Protein AF-A0A1J4WF42-F1 (afdb_monomer)

Foldseek 3Di:
DDDDPPVVVVVVVVVLVVLVVVVVVLVVCLVVVVVLPPPPPDPDLLPSVLVVLLLLLLLLLQLVLCCVLVVDALQLSSSLSNVLSVVLVVVVSVVVVVDPDPDPPVVVVVSLVVSLVSQLVSCCVVRVPDDSVSSSVSSVSSSVVSVVSVVVLVVVVVVVCNLVSSLVSQLSSCVSNDDPPPDDSVVSNVVSVVVSVVSVVVSVVPPDPPDLVVLQVLLQVLQVVLLVVQQVCCVVVVFNPVSDCPNPVNVVSQVSNLVSADPSDDQRWQKAAALVRRKIKTKGWGNCQCVDVVNTWMWMAMNVGDTAIDPDDQCPPAHRHHHHHHHGDDHDD

Structure (mmCIF, N/CA/C/O backbone):
data_AF-A0A1J4WF42-F1
#
_entry.id   AF-A0A1J4WF42-F1
#
loop_
_atom_site.group_PDB
_atom_site.id
_atom_site.type_symbol
_atom_site.label_atom_id
_atom_site.label_alt_id
_atom_site.label_comp_id
_atom_site.label_asym_id
_atom_site.label_entity_id
_atom_site.label_seq_id
_atom_site.pdbx_PDB_ins_code
_atom_site.Cartn_x
_atom_site.Cartn_y
_atom_site.Cartn_z
_atom_site.occupancy
_atom_site.B_iso_or_equiv
_atom_site.auth_seq_id
_atom_site.auth_comp_id
_atom_site.auth_asym_id
_atom_site.auth_atom_id
_atom_site.pdbx_PDB_model_num
ATOM 1 N N . MET A 1 1 ? -25.102 10.238 51.243 1.00 36.59 1 MET A N 1
ATOM 2 C CA . MET A 1 1 ? -24.671 9.397 50.104 1.00 36.59 1 MET A CA 1
ATOM 3 C C . MET A 1 1 ? -25.001 7.960 50.465 1.00 36.59 1 MET A C 1
ATOM 5 O O . MET A 1 1 ? -24.535 7.538 51.515 1.00 36.59 1 MET A O 1
ATOM 9 N N . PRO A 1 2 ? -25.850 7.244 49.711 1.00 41.56 2 PRO A N 1
ATOM 10 C CA . PRO A 1 2 ? -26.128 5.849 50.022 1.00 41.56 2 PRO A CA 1
ATOM 11 C C . PRO A 1 2 ? -24.874 5.020 49.720 1.00 41.56 2 PRO A C 1
ATOM 13 O O . PRO A 1 2 ? -24.244 5.197 48.676 1.00 41.56 2 PRO A O 1
ATOM 16 N N . ASN A 1 3 ? -24.484 4.170 50.668 1.00 36.78 3 ASN A N 1
ATOM 17 C CA . ASN A 1 3 ? -23.359 3.257 50.515 1.00 36.78 3 ASN A CA 1
ATOM 18 C C . ASN A 1 3 ? -23.678 2.283 49.379 1.00 36.78 3 ASN A C 1
ATOM 20 O O . ASN A 1 3 ? -24.623 1.504 49.483 1.00 36.78 3 ASN A O 1
ATOM 24 N N . LEU A 1 4 ? -22.902 2.349 48.296 1.00 37.22 4 LEU A N 1
ATOM 25 C CA . LEU A 1 4 ? -22.953 1.347 47.237 1.00 37.22 4 LEU A CA 1
ATOM 26 C C . LEU A 1 4 ? -22.625 -0.016 47.878 1.00 37.22 4 LEU A C 1
ATOM 28 O O . LEU A 1 4 ? -21.584 -0.112 48.541 1.00 37.22 4 LEU A O 1
ATOM 32 N N . PRO A 1 5 ? -23.477 -1.046 47.741 1.00 57.94 5 PRO A N 1
ATOM 33 C CA . PRO A 1 5 ? -23.216 -2.340 48.349 1.00 57.94 5 PRO A CA 1
ATOM 34 C C . PRO A 1 5 ? -21.890 -2.900 47.825 1.00 57.94 5 PRO A C 1
ATOM 36 O O . PRO A 1 5 ? -21.607 -2.883 46.625 1.00 57.94 5 PRO A O 1
ATOM 39 N N . LEU A 1 6 ? -21.055 -3.373 48.753 1.00 53.56 6 LEU A N 1
ATOM 40 C CA . LEU A 1 6 ? -19.677 -3.824 48.518 1.00 53.56 6 LEU A CA 1
ATOM 41 C C . LEU A 1 6 ? -19.572 -4.884 47.397 1.00 53.56 6 LEU A C 1
ATOM 43 O O . LEU A 1 6 ? -18.526 -5.026 46.759 1.00 53.56 6 LEU A O 1
ATOM 47 N N . ASP A 1 7 ? -20.666 -5.597 47.133 1.00 57.00 7 ASP A N 1
ATOM 48 C CA . ASP A 1 7 ? -20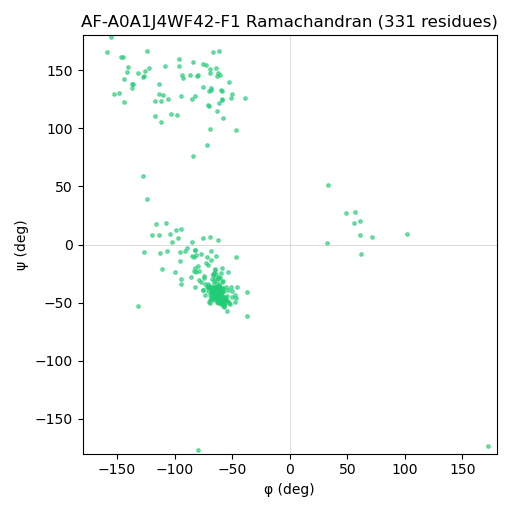.765 -6.637 46.114 1.00 57.00 7 ASP A CA 1
ATOM 49 C C . ASP A 1 7 ? -20.888 -6.082 44.685 1.00 57.00 7 ASP A C 1
ATOM 51 O O . ASP A 1 7 ? -20.289 -6.639 43.763 1.00 57.00 7 ASP A O 1
ATOM 55 N N . GLU A 1 8 ? -21.525 -4.924 44.484 1.00 47.44 8 GLU A N 1
ATOM 56 C CA . GLU A 1 8 ? -21.566 -4.263 43.170 1.00 47.44 8 GLU A CA 1
ATOM 57 C C . GLU A 1 8 ? -20.196 -3.680 42.796 1.00 47.44 8 GLU A C 1
ATOM 59 O O . GLU A 1 8 ? -19.751 -3.786 41.649 1.00 47.44 8 GLU A O 1
ATOM 64 N N . ALA A 1 9 ? -19.457 -3.155 43.779 1.00 40.81 9 ALA A N 1
ATOM 65 C CA . ALA A 1 9 ? -18.095 -2.665 43.574 1.00 40.81 9 ALA A CA 1
ATOM 66 C C . ALA A 1 9 ? -17.131 -3.791 43.149 1.00 40.81 9 ALA A C 1
ATOM 68 O O . ALA A 1 9 ? -16.287 -3.585 42.273 1.00 40.81 9 ALA A O 1
ATOM 69 N N . LYS A 1 10 ? -17.282 -5.004 43.701 1.00 48.81 10 LYS A N 1
ATOM 70 C CA . LYS A 1 10 ? -16.489 -6.183 43.306 1.00 48.81 10 LYS A CA 1
ATOM 71 C C . LYS A 1 10 ? -16.802 -6.649 41.883 1.00 48.81 10 LYS A C 1
ATOM 73 O O . LYS A 1 10 ? -15.876 -7.010 41.153 1.00 48.81 10 LYS A O 1
ATOM 78 N N . VAL A 1 11 ? -18.067 -6.600 41.457 1.00 55.91 11 VAL A N 1
ATOM 79 C CA . VAL A 1 11 ? -18.459 -6.922 40.073 1.00 55.91 11 VAL A CA 1
ATOM 80 C C . VAL A 1 11 ? -17.886 -5.893 39.097 1.00 55.91 11 VAL A C 1
ATOM 82 O O . VAL A 1 11 ? -17.324 -6.279 38.071 1.00 55.91 11 VAL A O 1
ATOM 85 N N . ILE A 1 12 ? -17.919 -4.602 39.435 1.00 42.22 12 ILE A N 1
ATOM 86 C CA . ILE A 1 12 ? -17.346 -3.534 38.601 1.00 42.22 12 ILE A CA 1
ATOM 87 C C . ILE A 1 12 ? -15.820 -3.671 38.496 1.00 42.22 12 ILE A C 1
ATOM 89 O O . ILE A 1 12 ? -15.293 -3.623 37.388 1.00 42.22 12 ILE A O 1
ATOM 93 N N . ILE A 1 13 ? -15.104 -3.934 39.597 1.00 40.94 13 ILE A N 1
ATOM 94 C CA . ILE A 1 13 ? -13.639 -4.132 39.586 1.00 40.94 13 ILE A CA 1
ATOM 95 C C . ILE A 1 13 ? -13.249 -5.384 38.782 1.00 40.94 13 ILE A C 1
ATOM 97 O O . ILE A 1 13 ? -12.316 -5.340 37.979 1.00 40.94 13 ILE A O 1
ATOM 101 N N . LYS A 1 14 ? -13.995 -6.489 38.920 1.00 51.84 14 LYS A N 1
ATOM 102 C CA . LYS A 1 14 ? -13.769 -7.720 38.140 1.00 51.84 14 LYS A CA 1
ATOM 103 C C . LYS A 1 14 ? -14.042 -7.514 36.645 1.00 51.84 14 LYS A C 1
ATOM 105 O O . LYS A 1 14 ? -13.342 -8.081 35.807 1.00 51.84 14 LYS A O 1
ATOM 110 N N . THR A 1 15 ? -15.018 -6.671 36.310 1.00 46.50 15 THR A N 1
ATOM 111 C CA . THR A 1 15 ? -15.350 -6.307 34.925 1.00 46.50 15 THR A CA 1
ATOM 112 C C . THR A 1 15 ? -14.320 -5.334 34.341 1.00 46.50 15 THR A C 1
ATOM 114 O O . THR A 1 15 ? -13.887 -5.521 33.210 1.00 46.50 15 THR A O 1
ATOM 117 N N . MET A 1 16 ? -13.827 -4.367 35.123 1.00 40.09 16 MET A N 1
ATOM 118 C CA . MET A 1 16 ? -12.749 -3.455 34.715 1.00 40.09 16 MET A CA 1
ATOM 119 C C . MET A 1 16 ? -11.432 -4.192 34.446 1.00 40.09 16 MET A C 1
ATOM 121 O O . MET A 1 16 ? -10.789 -3.902 33.441 1.00 40.09 16 MET A O 1
ATOM 125 N N . ASN A 1 17 ? -11.062 -5.184 35.267 1.00 50.22 17 ASN A N 1
ATOM 126 C CA . ASN A 1 17 ? -9.869 -6.006 35.018 1.00 50.22 17 ASN A CA 1
ATOM 127 C C . ASN A 1 17 ? -9.993 -6.841 33.732 1.00 50.22 17 ASN A C 1
ATOM 129 O O . ASN A 1 17 ? -9.022 -6.984 32.994 1.00 50.22 17 ASN A O 1
ATOM 133 N N . LYS A 1 18 ? -11.195 -7.343 33.417 1.00 49.38 18 LYS A N 1
ATOM 134 C CA . LYS A 1 18 ? -11.462 -8.003 32.129 1.00 49.38 18 LYS A CA 1
ATOM 135 C C . LYS A 1 18 ? -11.396 -7.026 30.953 1.00 49.38 18 LYS A C 1
ATOM 137 O O . LYS A 1 18 ? -10.823 -7.369 29.927 1.00 49.38 18 LYS A O 1
ATOM 142 N N . ASN A 1 19 ? -11.934 -5.818 31.090 1.00 47.31 19 ASN A N 1
ATOM 143 C CA . ASN A 1 19 ? -11.930 -4.819 30.016 1.00 47.31 19 ASN A CA 1
ATOM 144 C C . ASN A 1 19 ? -10.518 -4.286 29.733 1.00 47.31 19 ASN A C 1
ATOM 146 O O . ASN A 1 19 ? -10.164 -4.082 28.575 1.00 47.31 19 ASN A O 1
ATOM 150 N N . LEU A 1 20 ? -9.694 -4.129 30.773 1.00 47.91 20 LEU A N 1
ATOM 151 C CA . LEU A 1 20 ? -8.278 -3.794 30.640 1.00 47.91 20 LEU A CA 1
ATOM 152 C C . LEU A 1 20 ? -7.506 -4.914 29.926 1.00 47.91 20 LEU A C 1
ATOM 154 O O . LEU A 1 20 ? -6.703 -4.631 29.044 1.00 47.91 20 LEU A O 1
ATOM 158 N N . LEU A 1 21 ? -7.797 -6.180 30.246 1.00 51.41 21 LEU A N 1
ATOM 159 C CA . LEU A 1 21 ? -7.210 -7.336 29.565 1.00 51.41 21 LEU A CA 1
ATOM 160 C C . LEU A 1 21 ? -7.576 -7.374 28.073 1.00 51.41 21 LEU A C 1
ATOM 162 O O . LEU A 1 21 ? -6.701 -7.617 27.251 1.00 51.41 21 LEU A O 1
ATOM 166 N N . TRP A 1 22 ? -8.832 -7.091 27.711 1.00 51.56 22 TRP A N 1
ATOM 167 C CA . TRP A 1 22 ? -9.266 -7.016 26.309 1.00 51.56 22 TRP A CA 1
ATOM 168 C C . TRP A 1 22 ? -8.647 -5.839 25.553 1.00 51.56 22 TRP A C 1
ATOM 170 O O . TRP A 1 22 ? -8.275 -5.998 24.395 1.00 51.56 22 TRP A O 1
ATOM 180 N N . LEU A 1 23 ? -8.479 -4.686 26.206 1.00 50.22 23 LEU A N 1
ATOM 181 C CA . LEU A 1 23 ? -7.767 -3.541 25.636 1.00 50.22 23 LEU A CA 1
ATOM 182 C C . LEU A 1 23 ? -6.293 -3.891 25.365 1.00 50.22 23 LEU A C 1
ATOM 184 O O . LEU A 1 23 ? -5.778 -3.601 24.289 1.00 50.22 23 LEU A O 1
ATOM 188 N N . ILE A 1 24 ? -5.633 -4.566 26.314 1.00 50.97 24 ILE A N 1
ATOM 189 C CA . ILE A 1 24 ? -4.255 -5.056 26.167 1.00 50.97 24 ILE A CA 1
ATOM 190 C C . ILE A 1 24 ? -4.173 -6.111 25.056 1.00 50.97 24 ILE A C 1
ATOM 192 O O . ILE A 1 24 ? -3.266 -6.043 24.233 1.00 50.97 24 ILE A O 1
ATOM 196 N N . LEU A 1 25 ? -5.131 -7.041 24.969 1.00 49.59 25 LEU A N 1
ATOM 197 C CA . LEU A 1 25 ? -5.192 -8.023 23.881 1.00 49.59 25 LEU A CA 1
ATOM 198 C C . LEU A 1 25 ? -5.387 -7.348 22.514 1.00 49.59 25 LEU A C 1
ATOM 200 O O . LEU A 1 25 ? -4.705 -7.707 21.561 1.00 49.59 25 LEU A O 1
ATOM 204 N N . GLY A 1 26 ? -6.260 -6.342 22.417 1.00 51.19 26 GLY A N 1
ATOM 205 C CA . GLY A 1 26 ? -6.458 -5.558 21.194 1.00 51.19 26 GLY A CA 1
ATOM 206 C C . GLY A 1 26 ? -5.192 -4.805 20.773 1.00 51.19 26 GLY A C 1
ATOM 207 O O . GLY A 1 26 ? -4.806 -4.839 19.605 1.00 51.19 26 GLY A O 1
ATOM 208 N N . LEU A 1 27 ? -4.479 -4.212 21.736 1.00 47.47 27 LEU A N 1
ATOM 209 C CA . LEU A 1 27 ? -3.174 -3.579 21.517 1.00 47.47 27 LEU A CA 1
ATOM 210 C C . LEU A 1 27 ? -2.072 -4.592 21.144 1.00 47.47 27 LEU A C 1
ATOM 212 O O . LEU A 1 27 ? -1.132 -4.227 20.445 1.00 47.47 27 LEU A O 1
ATOM 216 N N . LEU A 1 28 ? -2.190 -5.861 21.551 1.00 43.97 28 LEU A N 1
ATOM 217 C CA . LEU A 1 28 ? -1.265 -6.944 21.186 1.00 43.97 28 LEU A CA 1
ATOM 218 C C . LEU A 1 28 ? -1.534 -7.545 19.798 1.00 43.97 28 LEU A C 1
ATOM 220 O O . LEU A 1 28 ? -0.612 -8.094 19.200 1.00 43.97 28 LEU A O 1
ATOM 224 N N . VAL A 1 29 ? -2.754 -7.431 19.261 1.00 47.09 29 VAL A N 1
ATOM 225 C CA . VAL A 1 29 ? -3.091 -7.824 17.873 1.00 47.09 29 VAL A CA 1
ATOM 226 C C . VAL A 1 29 ? -2.721 -6.718 16.873 1.00 47.09 29 VAL A C 1
ATOM 228 O O . VAL A 1 29 ? -2.481 -6.977 15.694 1.00 47.09 29 VAL A O 1
ATOM 231 N N . PHE A 1 30 ? -2.567 -5.483 17.350 1.00 45.44 30 PHE A N 1
ATOM 232 C CA . PHE A 1 30 ? -2.172 -4.313 16.567 1.00 45.44 30 PHE A CA 1
ATOM 233 C C . PHE A 1 30 ? -0.909 -4.490 15.678 1.00 45.44 30 PHE A C 1
ATOM 235 O O . PHE A 1 30 ? -0.930 -4.066 14.516 1.00 45.44 30 PHE A O 1
ATOM 242 N N . PRO A 1 31 ? 0.169 -5.175 16.119 1.00 39.84 31 PRO A N 1
ATOM 243 C CA . PRO A 1 31 ? 1.341 -5.444 15.282 1.00 39.84 31 PRO A CA 1
ATOM 244 C C . PRO A 1 31 ? 1.061 -6.386 14.098 1.00 39.84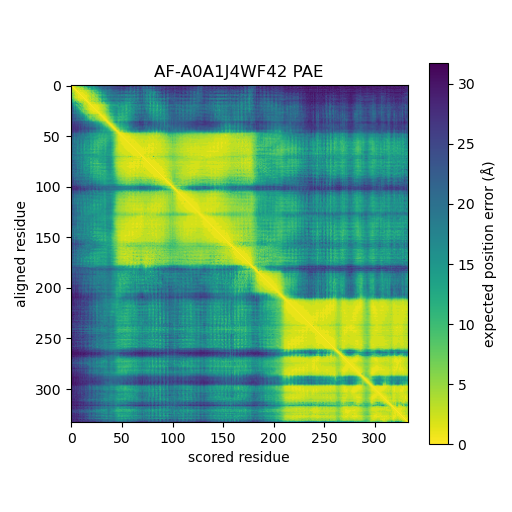 31 PRO A C 1
ATOM 246 O O . PRO A 1 31 ? 1.767 -6.318 13.092 1.00 39.84 31 PRO A O 1
ATOM 249 N N . LEU A 1 32 ? 0.043 -7.255 14.188 1.00 40.16 32 LEU A N 1
ATOM 250 C CA . LEU A 1 32 ? -0.354 -8.162 13.101 1.00 40.16 32 LEU A CA 1
ATOM 251 C C . LEU A 1 32 ? -1.097 -7.406 11.991 1.00 40.16 32 LEU A C 1
ATOM 253 O O . LEU A 1 32 ? -0.819 -7.631 10.814 1.00 40.16 32 LEU A O 1
ATOM 257 N N . VAL A 1 33 ? -1.954 -6.446 12.355 1.00 42.44 33 VAL A N 1
ATOM 258 C CA . VAL A 1 33 ? -2.643 -5.556 11.399 1.00 42.44 33 VAL A CA 1
ATOM 259 C C . VAL A 1 33 ? -1.638 -4.664 10.662 1.00 42.44 33 VAL A C 1
ATOM 261 O O . VAL A 1 33 ? -1.737 -4.476 9.452 1.00 42.44 33 VAL A O 1
ATOM 264 N N . CYS A 1 34 ? -0.589 -4.204 11.353 1.00 38.03 34 CYS A N 1
ATOM 265 C CA . CYS A 1 34 ? 0.488 -3.425 10.736 1.00 38.03 34 CYS A CA 1
ATOM 266 C C . CYS A 1 34 ? 1.299 -4.211 9.687 1.00 38.03 34 CYS A C 1
ATOM 268 O O . CYS A 1 34 ? 1.867 -3.597 8.786 1.00 38.03 34 CYS A O 1
ATOM 270 N N . ARG A 1 35 ? 1.351 -5.551 9.762 1.00 35.47 35 ARG A N 1
ATOM 271 C CA . ARG A 1 35 ? 2.040 -6.391 8.761 1.00 35.47 35 ARG A CA 1
ATOM 272 C C . ARG A 1 35 ? 1.194 -6.685 7.519 1.00 35.47 35 ARG A C 1
ATOM 274 O O . ARG A 1 35 ? 1.766 -6.958 6.470 1.00 35.47 35 ARG A O 1
ATOM 281 N N . ALA A 1 36 ? -0.136 -6.611 7.608 1.00 39.00 36 ALA A N 1
ATOM 282 C CA . ALA A 1 36 ? -1.035 -6.924 6.493 1.00 39.00 36 ALA A CA 1
ATOM 283 C C . ALA A 1 36 ? -1.049 -5.849 5.381 1.00 39.00 36 ALA A C 1
ATOM 285 O O . ALA A 1 36 ? -1.466 -6.128 4.261 1.00 39.00 36 ALA A O 1
ATOM 286 N N . ASN A 1 37 ? -0.543 -4.642 5.656 1.00 36.28 37 ASN A N 1
ATOM 287 C CA . ASN A 1 37 ? -0.655 -3.472 4.776 1.00 36.28 37 ASN A CA 1
ATOM 288 C C . ASN A 1 37 ? 0.527 -3.227 3.821 1.00 36.28 37 ASN A C 1
ATOM 290 O O . ASN A 1 37 ? 0.603 -2.171 3.196 1.00 36.28 37 ASN A O 1
ATOM 294 N N . VAL A 1 38 ? 1.427 -4.195 3.643 1.00 37.16 38 VAL A N 1
ATOM 295 C CA . VAL A 1 38 ? 2.531 -4.068 2.668 1.00 37.16 38 VAL A CA 1
ATOM 296 C C . VAL A 1 38 ? 2.036 -4.175 1.207 1.00 37.16 38 VAL A C 1
ATOM 298 O O . VAL A 1 38 ? 2.769 -3.824 0.291 1.00 37.16 38 VAL A O 1
ATOM 301 N N . ALA A 1 39 ? 0.779 -4.573 0.965 1.00 31.19 39 ALA A N 1
ATOM 302 C CA . ALA A 1 39 ? 0.238 -4.794 -0.384 1.00 31.19 39 ALA A CA 1
ATOM 303 C C . ALA A 1 39 ? -0.536 -3.609 -1.013 1.00 31.19 39 ALA A C 1
ATOM 305 O O . ALA A 1 39 ? -0.774 -3.628 -2.214 1.00 31.19 39 ALA A O 1
ATOM 306 N N . MET A 1 40 ? -0.926 -2.575 -0.254 1.00 34.84 40 MET A N 1
ATOM 307 C CA . MET A 1 40 ? -1.865 -1.530 -0.729 1.00 34.84 40 MET A CA 1
ATOM 308 C C . MET A 1 40 ? -1.214 -0.221 -1.220 1.00 34.84 40 MET A C 1
ATOM 310 O O . MET A 1 40 ? -1.907 0.769 -1.413 1.00 34.84 40 MET A O 1
ATOM 314 N N . GLY A 1 41 ? 0.105 -0.177 -1.435 1.00 31.64 41 GLY A N 1
ATOM 315 C CA . GLY A 1 41 ? 0.741 0.955 -2.132 1.00 31.64 41 GLY A CA 1
ATOM 316 C C . GLY A 1 41 ? 0.584 2.336 -1.470 1.00 31.64 41 GLY A C 1
ATOM 317 O O . GLY A 1 41 ? 0.743 3.354 -2.140 1.00 31.64 41 GLY A O 1
ATOM 318 N N . PHE A 1 42 ? 0.283 2.411 -0.170 1.00 38.62 42 PHE A N 1
ATOM 319 C CA . PHE A 1 42 ? 0.219 3.693 0.531 1.00 38.62 42 PHE A CA 1
ATOM 320 C C . PHE A 1 42 ? 1.630 4.279 0.701 1.00 38.62 42 PHE A C 1
ATOM 322 O O . PHE A 1 42 ? 2.485 3.698 1.365 1.00 38.62 42 PHE A O 1
ATOM 329 N N . LEU A 1 43 ? 1.853 5.469 0.137 1.00 40.38 43 LEU A N 1
ATOM 330 C CA . LEU A 1 43 ? 3.105 6.247 0.180 1.00 40.38 43 LEU A CA 1
ATOM 331 C C . LEU A 1 43 ? 3.457 6.826 1.570 1.00 40.38 43 LEU A C 1
ATOM 333 O O . LEU A 1 43 ? 4.400 7.608 1.699 1.00 40.38 43 LEU A O 1
ATOM 337 N N . ILE A 1 44 ? 2.708 6.486 2.621 1.00 48.47 44 ILE A N 1
ATOM 338 C CA . ILE A 1 44 ? 2.769 7.188 3.906 1.00 48.47 44 ILE A CA 1
ATOM 339 C C . ILE A 1 44 ? 3.677 6.420 4.876 1.00 48.47 44 ILE A C 1
ATOM 341 O O . ILE A 1 44 ? 3.314 5.369 5.402 1.00 48.47 44 ILE A O 1
ATOM 345 N N . ASN A 1 45 ? 4.836 7.002 5.198 1.00 46.50 45 ASN A N 1
ATOM 346 C CA . ASN A 1 45 ? 5.793 6.503 6.203 1.00 46.50 45 ASN A CA 1
ATOM 347 C C . ASN A 1 45 ? 5.232 6.446 7.654 1.00 46.50 45 ASN A C 1
ATOM 349 O O . ASN A 1 45 ? 5.962 6.105 8.580 1.00 46.50 45 ASN A O 1
ATOM 353 N N . TYR A 1 46 ? 3.946 6.756 7.863 1.00 56.00 46 TYR A N 1
ATOM 354 C CA . TYR A 1 46 ? 3.252 6.867 9.160 1.00 56.00 46 TYR A CA 1
ATOM 355 C C . TYR A 1 46 ? 2.124 5.844 9.355 1.00 56.00 46 TYR A C 1
ATOM 357 O O . TYR A 1 46 ? 1.269 6.010 10.229 1.00 56.00 46 TYR A O 1
ATOM 365 N N . LEU A 1 47 ? 2.126 4.783 8.545 1.00 63.97 47 LEU A N 1
ATOM 366 C CA . LEU A 1 47 ? 1.027 3.829 8.409 1.00 63.97 47 LEU A CA 1
ATOM 367 C C . LEU A 1 47 ? 0.458 3.326 9.758 1.00 63.97 47 LEU A C 1
ATOM 369 O O . LEU A 1 47 ? -0.747 3.447 9.958 1.00 63.97 47 LEU A O 1
ATOM 373 N N . PRO A 1 48 ? 1.254 2.863 10.746 1.00 64.81 48 PRO A N 1
ATOM 374 C CA . PRO A 1 48 ? 0.690 2.301 11.976 1.00 64.81 48 PRO A CA 1
ATOM 375 C C . PRO A 1 48 ? -0.144 3.301 12.785 1.00 64.81 48 PRO A C 1
ATOM 377 O O . PRO A 1 48 ? -1.273 3.007 13.163 1.00 64.81 48 PRO A O 1
ATOM 380 N N . VAL A 1 49 ? 0.367 4.510 13.033 1.00 66.31 49 VAL A N 1
ATOM 381 C CA . VAL A 1 49 ? -0.344 5.493 13.870 1.00 66.31 49 VAL A CA 1
ATOM 382 C C . VAL A 1 49 ? -1.582 6.033 13.165 1.00 66.31 49 VAL A C 1
ATOM 384 O O . VAL A 1 49 ? -2.610 6.246 13.812 1.00 66.31 49 VAL A O 1
ATOM 387 N N . PHE A 1 50 ? -1.504 6.205 11.845 1.00 74.62 50 PHE A N 1
ATOM 388 C CA . PHE A 1 50 ? -2.648 6.582 11.027 1.00 74.62 50 PHE A CA 1
ATOM 389 C C . PHE A 1 50 ? -3.775 5.548 11.151 1.00 74.62 50 PHE A C 1
ATOM 391 O O . PHE A 1 50 ? -4.894 5.894 11.527 1.00 74.62 50 PHE A O 1
ATOM 398 N N . PHE A 1 51 ? -3.456 4.264 10.946 1.00 78.31 51 PHE A N 1
ATOM 399 C CA . PHE A 1 51 ? -4.422 3.171 11.081 1.00 78.31 51 PHE A CA 1
ATOM 400 C C . PHE A 1 51 ? -4.982 3.053 12.502 1.00 78.31 51 PHE A C 1
ATOM 402 O O . PHE A 1 51 ? -6.186 2.862 12.659 1.00 78.31 51 PHE A O 1
ATOM 409 N N . LEU A 1 52 ? -4.149 3.208 13.540 1.00 79.75 52 LEU A N 1
ATOM 410 C CA . LEU A 1 52 ? -4.624 3.190 14.928 1.00 79.75 52 LEU A CA 1
ATOM 411 C C . LEU A 1 52 ? -5.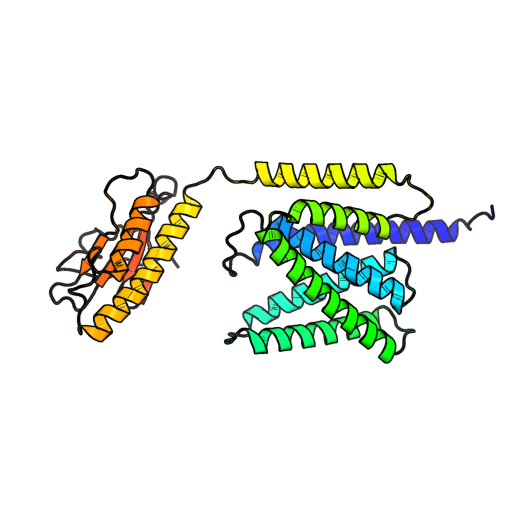618 4.317 15.196 1.00 79.75 52 LEU A C 1
ATOM 413 O O . LEU A 1 52 ? -6.662 4.093 15.799 1.00 79.75 52 LEU A O 1
ATOM 417 N N . SER A 1 53 ? -5.281 5.529 14.756 1.00 82.56 53 SER A N 1
ATOM 418 C CA . SER A 1 53 ? -6.104 6.716 14.982 1.00 82.56 53 SER A CA 1
ATOM 419 C C . SER A 1 53 ? -7.438 6.592 14.250 1.00 82.56 53 SER A C 1
ATOM 421 O O . SER A 1 53 ? -8.478 6.857 14.847 1.00 82.56 53 SER A O 1
ATOM 423 N N . ALA A 1 54 ? -7.423 6.106 13.005 1.00 86.06 54 ALA A N 1
ATOM 424 C CA . ALA A 1 54 ? -8.632 5.810 12.245 1.00 86.06 54 ALA A CA 1
ATOM 425 C C . ALA A 1 54 ? -9.507 4.761 12.955 1.00 86.06 54 ALA A C 1
ATOM 427 O O . ALA A 1 54 ? -10.685 5.008 13.198 1.00 86.06 54 ALA A O 1
ATOM 428 N N . LEU A 1 55 ? -8.924 3.628 13.362 1.00 87.56 55 LEU A N 1
ATOM 429 C CA . LEU A 1 55 ? -9.642 2.554 14.054 1.00 87.56 55 LEU A CA 1
ATOM 430 C C . LEU A 1 55 ? -10.269 3.035 15.371 1.00 87.56 55 LEU A C 1
ATOM 432 O O . LEU A 1 55 ? -11.431 2.749 15.653 1.00 87.56 55 LEU A O 1
ATOM 436 N N . LEU A 1 56 ? -9.516 3.785 16.179 1.00 87.19 56 LEU A N 1
ATOM 437 C CA . LEU A 1 56 ? -10.022 4.340 17.434 1.00 87.19 56 LEU A CA 1
ATOM 438 C C . LEU A 1 56 ? -11.110 5.391 17.196 1.00 87.19 56 LEU A C 1
ATOM 440 O O . LEU A 1 56 ? -12.081 5.430 17.949 1.00 87.19 56 LEU A O 1
ATOM 444 N N . GLY A 1 57 ? -10.979 6.213 16.153 1.00 88.75 57 GLY A N 1
ATOM 445 C CA . GLY A 1 57 ? -11.998 7.185 15.760 1.00 88.75 57 GLY A CA 1
ATOM 446 C C . GLY A 1 57 ? -13.321 6.517 15.396 1.00 88.75 57 GLY A C 1
ATOM 447 O O . GLY A 1 57 ? -14.361 6.901 15.931 1.00 88.75 57 GLY A O 1
ATOM 448 N N . ILE A 1 58 ? -13.262 5.453 14.590 1.00 91.19 58 ILE A N 1
ATOM 449 C CA . ILE A 1 58 ? -14.41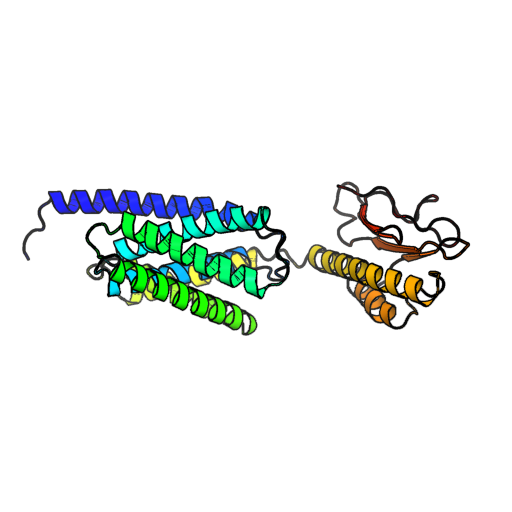2 4.599 14.260 1.00 91.19 58 ILE A CA 1
ATOM 450 C C . ILE A 1 58 ? -15.046 4.041 15.538 1.00 91.19 58 ILE A C 1
ATOM 452 O O . ILE A 1 58 ? -16.240 4.224 15.764 1.00 91.19 58 ILE A O 1
ATOM 456 N N . CYS A 1 59 ? -14.241 3.457 16.434 1.00 91.38 59 CYS A N 1
ATOM 457 C CA . CYS A 1 59 ? -14.743 2.896 17.690 1.00 91.38 59 CYS A CA 1
ATOM 458 C C . CYS A 1 59 ? -15.460 3.945 18.558 1.00 91.38 59 CYS A C 1
ATOM 460 O O . CYS A 1 59 ? -16.455 3.630 19.207 1.00 91.38 59 CYS A O 1
ATOM 462 N N . VAL A 1 60 ? -14.972 5.191 18.594 1.00 91.62 60 VAL A N 1
ATOM 463 C CA . VAL A 1 60 ? -15.602 6.290 19.346 1.00 91.62 60 VAL A CA 1
ATOM 464 C C . VAL A 1 60 ? -16.958 6.673 18.748 1.00 91.62 60 VAL A C 1
ATOM 466 O O . VAL A 1 60 ? -17.925 6.823 19.498 1.00 91.62 60 VAL A O 1
ATOM 469 N N . ILE A 1 61 ? -17.041 6.812 17.424 1.00 92.56 61 ILE A N 1
ATOM 470 C CA . ILE A 1 61 ? -18.282 7.157 16.710 1.00 92.56 61 ILE A CA 1
ATOM 471 C C . ILE A 1 61 ? -19.327 6.061 16.907 1.00 92.56 61 ILE A C 1
ATOM 473 O O . ILE A 1 61 ? -20.470 6.320 17.290 1.00 92.56 61 ILE A O 1
ATOM 477 N N . GLU A 1 62 ? -18.913 4.815 16.729 1.00 93.06 62 GLU A N 1
ATOM 478 C CA . GLU A 1 62 ? -19.759 3.654 16.951 1.00 93.06 62 GLU A CA 1
ATOM 479 C C . GLU A 1 62 ? -20.256 3.551 18.388 1.00 93.06 62 GLU A C 1
ATOM 481 O O . GLU A 1 62 ? -21.445 3.330 18.618 1.00 93.06 62 GLU A O 1
ATOM 486 N N . ALA A 1 63 ? -19.376 3.780 19.363 1.00 92.75 63 ALA A N 1
ATOM 487 C CA . ALA A 1 63 ? -19.748 3.790 20.769 1.00 92.75 63 ALA A CA 1
ATOM 488 C C . ALA A 1 63 ? -20.828 4.837 21.070 1.00 92.75 63 ALA A C 1
ATOM 490 O O . ALA A 1 63 ? -21.757 4.548 21.823 1.00 92.75 63 ALA A O 1
ATOM 491 N N . TRP A 1 64 ? -20.751 6.033 20.475 1.00 94.06 64 TRP A N 1
ATOM 492 C CA . TRP A 1 64 ? -21.794 7.052 20.633 1.00 94.06 64 TRP A CA 1
ATOM 493 C C . TRP A 1 64 ? -23.126 6.624 20.044 1.00 94.06 64 TRP A C 1
ATOM 495 O O . TRP A 1 64 ? -24.163 6.837 20.672 1.00 94.06 64 TRP A O 1
ATOM 505 N N . ASN A 1 65 ? -23.116 5.991 18.875 1.00 94.81 65 ASN A N 1
ATOM 506 C CA . ASN A 1 65 ? -24.339 5.486 18.264 1.00 94.81 65 ASN A CA 1
ATOM 507 C C . ASN A 1 65 ? -24.951 4.344 19.081 1.00 94.81 65 ASN A C 1
ATOM 509 O O . ASN A 1 65 ? -26.158 4.343 19.332 1.00 94.81 65 ASN A O 1
ATOM 513 N N . ILE A 1 66 ? -24.134 3.417 19.575 1.00 92.94 66 ILE A N 1
ATOM 514 C CA . ILE A 1 66 ? -24.588 2.336 20.454 1.00 92.94 66 ILE A CA 1
ATOM 515 C C . ILE A 1 66 ? -25.168 2.904 21.757 1.00 92.94 66 ILE A C 1
ATOM 517 O O . ILE A 1 66 ? -26.264 2.512 22.156 1.00 92.94 66 ILE A O 1
ATOM 521 N N . GLU A 1 67 ? -24.484 3.850 22.407 1.00 93.81 67 GLU A N 1
ATOM 522 C CA . GLU A 1 67 ? -24.980 4.522 23.616 1.00 93.81 67 GLU A CA 1
ATOM 523 C C . GLU A 1 67 ? -26.329 5.208 23.349 1.00 93.81 67 GLU A C 1
ATOM 525 O O . GLU A 1 67 ? -27.294 5.013 24.091 1.00 93.81 67 GLU A O 1
ATOM 530 N N . LYS A 1 68 ? -26.413 5.982 22.263 1.00 93.50 68 LYS A N 1
ATOM 531 C CA . LYS A 1 68 ? -27.583 6.795 21.916 1.00 93.50 68 LYS A CA 1
ATOM 532 C C . LYS A 1 68 ? -28.807 5.955 21.558 1.00 93.50 68 LYS A C 1
ATOM 534 O O . LYS A 1 68 ? -29.911 6.305 21.968 1.00 93.50 68 LYS A O 1
ATOM 539 N N . TYR A 1 69 ? -28.631 4.889 20.776 1.00 93.06 69 TYR A N 1
ATOM 540 C CA . TYR A 1 69 ? -29.748 4.120 20.214 1.00 93.06 69 TYR A CA 1
ATOM 541 C C . TYR A 1 69 ? -30.065 2.829 20.974 1.00 93.06 69 TYR A C 1
ATOM 543 O O . TYR A 1 69 ? -31.195 2.353 20.889 1.00 93.06 69 TYR A O 1
ATOM 551 N N . LEU A 1 70 ? -29.103 2.261 21.707 1.00 91.75 70 LEU A N 1
ATOM 552 C CA . LEU A 1 70 ? -29.285 1.031 22.488 1.00 91.75 70 LEU A CA 1
ATOM 553 C C . LEU A 1 70 ? -29.176 1.271 23.998 1.00 91.75 70 LEU A C 1
ATOM 555 O O . LEU A 1 70 ? -29.152 0.309 24.758 1.00 91.75 70 LEU A O 1
ATOM 559 N N . HIS A 1 71 ? -29.101 2.526 24.454 1.00 90.75 71 HIS A N 1
ATOM 560 C CA . HIS A 1 71 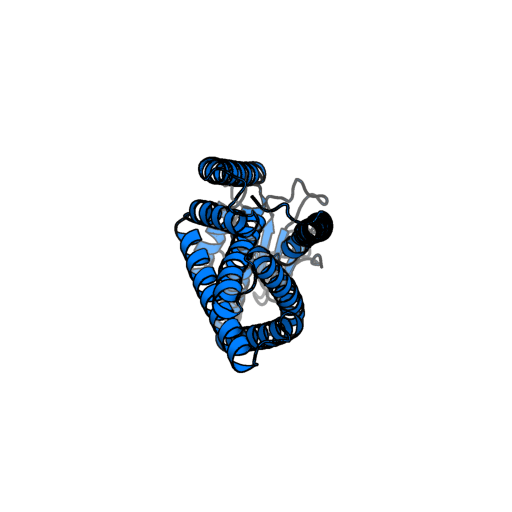? -29.099 2.911 25.874 1.00 90.75 71 HIS A CA 1
ATOM 561 C C . HIS A 1 71 ? -28.102 2.127 26.748 1.00 90.75 71 HIS A C 1
ATOM 563 O O . HIS A 1 71 ? -28.313 1.943 27.948 1.00 90.75 71 HIS A O 1
ATOM 569 N N . LEU A 1 72 ? -27.015 1.635 26.149 1.00 87.69 72 LEU A N 1
ATOM 570 C CA . LEU A 1 72 ? -25.951 0.957 26.875 1.00 87.69 72 LEU A CA 1
ATOM 571 C C . LEU A 1 72 ? -25.104 1.990 27.615 1.00 87.69 72 LEU A C 1
ATOM 573 O O . LEU A 1 72 ? -25.011 3.150 27.217 1.00 87.69 72 LEU A O 1
ATOM 577 N N . THR A 1 73 ? -24.436 1.565 28.686 1.00 89.06 73 THR A N 1
ATOM 578 C CA . THR A 1 73 ? -23.464 2.443 29.348 1.00 89.06 73 THR A CA 1
ATOM 579 C C . THR A 1 73 ? -22.324 2.787 28.384 1.00 89.06 73 THR A C 1
ATOM 581 O O . THR A 1 73 ? -21.935 1.947 27.572 1.00 89.06 73 THR A O 1
ATOM 584 N N . LYS A 1 74 ? -21.741 3.987 28.504 1.00 88.69 74 LYS A N 1
ATOM 585 C CA . LYS A 1 74 ? -20.614 4.461 27.670 1.00 88.69 74 LYS A CA 1
ATOM 586 C C . LYS A 1 74 ? -19.493 3.436 27.524 1.00 88.69 74 LYS A C 1
ATOM 588 O O . LYS A 1 74 ? -19.014 3.177 26.425 1.00 88.69 74 LYS A O 1
ATOM 593 N N . THR A 1 75 ? -19.103 2.823 28.639 1.00 81.44 75 THR A N 1
ATOM 594 C CA . THR A 1 75 ? -18.024 1.833 28.674 1.00 81.44 75 THR A CA 1
ATOM 595 C C . THR A 1 75 ? -18.420 0.543 27.959 1.00 81.44 75 THR A C 1
ATOM 597 O O . THR A 1 75 ? -17.621 -0.004 27.204 1.00 81.44 75 THR A O 1
ATOM 600 N N . THR A 1 76 ? -19.654 0.064 28.156 1.00 83.81 76 THR A N 1
ATOM 601 C CA . THR A 1 76 ? -20.171 -1.110 27.436 1.00 83.81 76 THR A CA 1
ATOM 602 C C . THR A 1 76 ? -20.276 -0.830 25.940 1.00 83.81 76 THR A C 1
ATOM 604 O O . THR A 1 76 ? -19.856 -1.660 25.145 1.00 83.81 76 THR A O 1
ATOM 607 N N . ALA A 1 77 ? -20.782 0.343 25.559 1.00 88.94 77 ALA A N 1
ATOM 608 C CA . ALA A 1 77 ? -20.924 0.755 24.169 1.00 88.94 77 ALA A CA 1
ATOM 609 C C . ALA A 1 77 ? -19.569 0.801 23.448 1.00 88.94 77 ALA A C 1
ATOM 611 O O . ALA A 1 77 ? -19.435 0.240 22.364 1.00 88.94 77 ALA A O 1
ATOM 612 N N . PHE A 1 78 ? -18.546 1.376 24.089 1.00 87.81 78 PHE A N 1
ATOM 613 C CA . PHE A 1 78 ? -17.188 1.403 23.546 1.00 87.81 78 PHE A CA 1
ATOM 614 C C . PHE A 1 78 ? -16.572 0.010 23.403 1.00 87.81 78 PHE A C 1
ATOM 616 O O . PHE A 1 78 ? -15.948 -0.286 22.389 1.00 87.81 78 PHE A O 1
ATOM 623 N N . LEU A 1 79 ? -16.769 -0.874 24.385 1.00 81.69 79 LEU A N 1
ATOM 624 C CA . LEU A 1 79 ? -16.247 -2.237 24.304 1.00 81.69 79 LEU A CA 1
ATOM 625 C C . LEU A 1 79 ? -16.941 -3.055 23.209 1.00 81.69 79 LEU A C 1
ATOM 627 O O . LEU A 1 79 ? -16.276 -3.813 22.509 1.00 81.69 79 LEU A O 1
ATOM 631 N N . VAL A 1 80 ? -18.254 -2.881 23.034 1.00 86.75 80 VAL A N 1
ATOM 632 C CA . VAL A 1 80 ? -18.994 -3.502 21.928 1.00 86.75 80 VAL A CA 1
ATOM 633 C C . VAL A 1 80 ? -18.465 -2.986 20.590 1.00 86.75 80 VAL A C 1
ATOM 635 O O . VAL A 1 80 ? -18.091 -3.807 19.763 1.00 86.75 80 VAL A O 1
ATOM 638 N N . ALA A 1 81 ? -18.338 -1.667 20.405 1.00 89.75 81 ALA A N 1
ATOM 639 C CA . ALA A 1 81 ? -17.767 -1.073 19.189 1.00 89.75 81 ALA A CA 1
ATOM 640 C C . ALA A 1 81 ? -16.363 -1.613 18.867 1.00 89.75 81 ALA A C 1
ATOM 642 O O . ALA A 1 81 ? -16.075 -1.991 17.733 1.00 89.75 81 ALA A O 1
ATOM 643 N N . LEU A 1 82 ? -15.494 -1.720 19.878 1.00 86.00 82 LEU A N 1
ATOM 644 C CA . LEU A 1 82 ? -14.147 -2.265 19.713 1.00 86.00 82 LEU A CA 1
ATOM 645 C C . LEU A 1 82 ? -14.170 -3.726 19.241 1.00 86.00 82 LEU A C 1
ATOM 647 O O . LEU A 1 82 ? -13.434 -4.093 18.328 1.00 86.00 82 LEU A O 1
ATOM 651 N N . VAL A 1 83 ? -15.009 -4.567 19.857 1.00 84.25 83 VAL A N 1
ATOM 652 C CA . VAL A 1 83 ? -15.126 -5.985 19.486 1.00 84.25 83 VAL A CA 1
ATOM 653 C C . VAL A 1 83 ? -15.723 -6.142 18.088 1.00 84.25 83 VAL A C 1
ATOM 655 O O . VAL A 1 83 ? -15.235 -6.970 17.321 1.00 84.25 83 VAL A O 1
ATOM 658 N N . LEU A 1 84 ? -16.732 -5.336 17.740 1.00 86.94 84 LEU A N 1
ATOM 659 C CA . LEU A 1 84 ? -17.321 -5.310 16.401 1.00 86.94 84 LEU A CA 1
ATOM 660 C C . LEU A 1 84 ? -16.255 -5.013 15.346 1.00 86.94 84 LEU A C 1
ATOM 662 O O . LEU A 1 84 ? -16.049 -5.837 14.460 1.00 86.94 84 LEU A O 1
ATOM 666 N N . ASN A 1 85 ? -15.511 -3.917 15.515 1.00 86.50 85 ASN A N 1
ATOM 667 C CA . ASN A 1 85 ? -14.447 -3.514 14.595 1.00 86.50 85 ASN A CA 1
ATOM 668 C C . ASN A 1 85 ? -13.317 -4.541 14.478 1.00 86.50 85 ASN A C 1
ATOM 670 O O . ASN A 1 85 ? -12.764 -4.757 13.397 1.00 86.50 85 ASN A O 1
ATOM 674 N N . LEU A 1 86 ? -12.953 -5.208 15.576 1.00 81.81 86 LEU A N 1
ATOM 675 C CA . LEU A 1 86 ? -11.932 -6.255 15.548 1.00 81.81 86 LEU A CA 1
ATOM 676 C C . LEU A 1 86 ? -12.395 -7.469 14.723 1.00 81.81 86 LEU A C 1
ATOM 678 O O . LEU A 1 86 ? -11.621 -8.034 13.948 1.00 81.81 86 LEU A O 1
ATOM 682 N N . ILE A 1 87 ? -13.662 -7.864 14.863 1.00 79.94 87 ILE A N 1
ATOM 683 C CA . ILE A 1 87 ? -14.236 -8.984 14.110 1.00 79.94 87 ILE A CA 1
ATOM 684 C C . ILE A 1 87 ? -14.389 -8.612 12.630 1.00 79.94 87 ILE A C 1
ATOM 686 O O . ILE A 1 87 ? -13.932 -9.367 11.771 1.00 79.94 87 ILE A O 1
ATOM 690 N N . THR A 1 88 ? -14.975 -7.453 12.317 1.00 80.81 88 THR A N 1
ATOM 691 C CA . THR A 1 88 ? -15.195 -7.016 10.927 1.00 80.81 88 THR A CA 1
ATOM 692 C C . THR A 1 88 ? -13.883 -6.801 10.180 1.00 80.81 88 THR A C 1
ATOM 694 O O . THR A 1 88 ? -13.751 -7.275 9.052 1.00 80.81 88 THR A O 1
ATOM 697 N N . SER A 1 89 ? -12.869 -6.200 10.813 1.00 79.12 89 SER A N 1
ATOM 698 C CA . SER A 1 89 ? -11.534 -6.053 10.208 1.00 79.12 89 SER A CA 1
ATOM 699 C C . SER A 1 89 ? -10.861 -7.400 9.926 1.00 79.12 89 SER A C 1
ATOM 701 O O . SER A 1 89 ? -10.282 -7.583 8.854 1.00 79.12 89 SER A O 1
ATOM 703 N N . THR A 1 90 ? -10.985 -8.375 10.834 1.00 75.12 90 THR A N 1
ATOM 704 C CA . THR A 1 90 ? -10.441 -9.729 10.633 1.00 75.12 90 THR A CA 1
ATOM 705 C C . THR A 1 90 ? -11.113 -10.431 9.449 1.00 75.12 90 THR A C 1
ATOM 707 O O . THR A 1 90 ? -10.432 -11.049 8.629 1.00 75.12 90 THR A O 1
ATOM 710 N N . ILE A 1 91 ? -12.438 -10.303 9.321 1.00 73.69 91 ILE A N 1
ATOM 711 C CA . ILE A 1 91 ? -13.195 -10.854 8.187 1.00 73.69 91 ILE A CA 1
ATOM 712 C C . ILE A 1 91 ? -12.781 -10.159 6.884 1.00 73.69 91 ILE A C 1
ATOM 714 O O . ILE A 1 91 ? -12.503 -10.839 5.895 1.00 73.69 91 ILE A O 1
ATOM 718 N N . GLY A 1 92 ? -12.650 -8.830 6.899 1.00 69.56 92 GLY A N 1
ATOM 719 C CA . GLY A 1 92 ? -12.197 -8.041 5.753 1.00 69.56 92 GLY A CA 1
ATOM 720 C C . GLY A 1 92 ? -10.857 -8.528 5.193 1.00 69.56 92 GLY A C 1
ATOM 721 O O . GLY A 1 92 ? -10.758 -8.803 3.998 1.00 69.56 92 GLY A O 1
ATOM 722 N N . ILE A 1 93 ? -9.857 -8.747 6.056 1.00 68.50 93 ILE A N 1
ATOM 723 C CA . ILE A 1 93 ? -8.531 -9.270 5.662 1.00 68.50 93 ILE A CA 1
ATOM 724 C C . ILE A 1 93 ? -8.626 -10.670 5.029 1.00 68.50 93 ILE A C 1
ATOM 726 O O . ILE A 1 93 ? -7.862 -10.997 4.122 1.00 68.50 93 ILE A O 1
ATOM 730 N N . GLY A 1 94 ? -9.548 -11.514 5.498 1.00 67.81 94 GLY A N 1
ATOM 731 C CA . GLY A 1 94 ? -9.783 -12.831 4.904 1.00 67.81 94 GLY A CA 1
ATOM 732 C C . GLY A 1 94 ? -10.380 -12.740 3.499 1.00 67.81 94 GLY A C 1
ATOM 733 O O . GLY A 1 94 ? -9.963 -13.466 2.599 1.00 67.81 94 GLY A O 1
ATOM 734 N N . THR A 1 95 ? -11.325 -11.817 3.296 1.00 65.31 95 THR A N 1
ATOM 735 C CA . THR A 1 95 ? -12.031 -11.663 2.015 1.00 65.31 95 THR A CA 1
ATOM 736 C C . THR A 1 95 ? -11.157 -11.092 0.900 1.00 65.31 95 THR A C 1
ATOM 738 O O . THR A 1 95 ? -11.280 -11.533 -0.240 1.00 65.31 95 THR A O 1
ATOM 741 N N . THR A 1 96 ? -10.213 -10.195 1.202 1.00 61.38 96 THR A N 1
ATOM 742 C CA . THR A 1 96 ? -9.335 -9.592 0.179 1.00 61.38 96 THR A CA 1
ATOM 743 C C . THR A 1 96 ? -8.403 -10.597 -0.498 1.00 61.38 96 THR A C 1
ATOM 745 O O . THR A 1 96 ? -7.968 -10.357 -1.618 1.00 61.38 96 THR A O 1
ATOM 748 N N . LYS A 1 97 ? -8.120 -11.745 0.132 1.00 64.25 97 LYS A N 1
ATOM 749 C CA . LYS A 1 97 ? -7.338 -12.828 -0.490 1.00 64.25 97 LYS A CA 1
ATOM 750 C C . LYS A 1 97 ? -8.134 -13.686 -1.472 1.00 64.25 97 LYS A C 1
ATOM 752 O O . LYS A 1 97 ? -7.531 -14.373 -2.288 1.00 64.25 97 LYS A O 1
ATOM 757 N N . ILE A 1 98 ? -9.458 -13.712 -1.343 1.00 62.25 98 ILE A N 1
ATOM 758 C CA . ILE A 1 98 ? -10.322 -14.642 -2.081 1.00 62.25 98 ILE A CA 1
ATOM 759 C C . ILE A 1 98 ? -10.843 -13.992 -3.362 1.00 62.25 98 ILE A C 1
ATOM 761 O O . ILE A 1 98 ? -11.085 -14.686 -4.346 1.00 62.25 98 ILE A O 1
ATOM 765 N N . ILE A 1 99 ? -11.014 -12.669 -3.362 1.00 60.44 99 ILE A N 1
ATOM 766 C CA . ILE A 1 99 ? -11.699 -11.982 -4.449 1.00 60.44 99 ILE A CA 1
ATOM 767 C C . ILE A 1 99 ? -10.704 -11.118 -5.238 1.00 60.44 99 ILE A C 1
ATOM 769 O O . ILE A 1 99 ? -10.292 -10.052 -4.789 1.00 60.44 99 ILE A O 1
ATOM 773 N N . ASN A 1 100 ? -10.332 -11.588 -6.433 1.00 57.12 100 ASN A N 1
ATOM 774 C CA . ASN A 1 100 ? -9.650 -10.800 -7.467 1.00 57.12 100 ASN A CA 1
ATOM 775 C C . ASN A 1 100 ? -10.676 -9.812 -8.052 1.00 57.12 100 ASN A C 1
ATOM 777 O O . ASN A 1 100 ? -11.372 -10.156 -9.006 1.00 57.12 100 ASN A O 1
ATOM 781 N N . ILE A 1 101 ? -10.870 -8.641 -7.433 1.00 50.78 101 ILE A N 1
ATOM 782 C CA . ILE A 1 101 ? -11.908 -7.697 -7.879 1.00 50.78 101 ILE A CA 1
ATOM 783 C C . ILE A 1 101 ? -11.316 -6.531 -8.669 1.00 50.78 101 ILE A C 1
ATOM 785 O O . ILE A 1 101 ? -10.683 -5.648 -8.097 1.00 50.78 101 ILE A O 1
ATOM 789 N N . ASP A 1 102 ? -11.646 -6.505 -9.958 1.00 48.41 102 ASP A N 1
ATOM 790 C CA . ASP A 1 102 ? -11.961 -5.297 -10.731 1.00 48.41 102 ASP A CA 1
ATOM 791 C C . ASP A 1 102 ? -13.498 -5.121 -10.769 1.00 48.41 102 ASP A C 1
ATOM 793 O O . ASP A 1 102 ? -14.206 -6.134 -10.745 1.00 48.41 102 ASP A O 1
ATOM 797 N N . PRO A 1 103 ? -14.083 -3.913 -10.920 1.00 57.72 103 PRO A N 1
ATOM 798 C CA . PRO A 1 103 ? -13.581 -2.566 -10.664 1.00 57.72 103 PRO A CA 1
ATOM 799 C C . PRO A 1 103 ? -14.011 -2.064 -9.265 1.00 57.72 103 PRO A C 1
ATOM 801 O O . PRO A 1 103 ? -15.003 -2.522 -8.695 1.00 57.72 103 PRO A O 1
ATOM 804 N N . LEU A 1 104 ? -13.291 -1.061 -8.740 1.00 58.56 104 LEU A N 1
ATOM 805 C CA . LEU A 1 104 ? -13.407 -0.490 -7.382 1.00 58.56 104 LEU A CA 1
ATOM 806 C C . LEU A 1 104 ? -14.846 -0.383 -6.814 1.00 58.56 104 LEU A C 1
ATOM 808 O O . LEU A 1 104 ? -15.062 -0.658 -5.641 1.00 58.56 104 LEU A O 1
ATOM 812 N N . GLY A 1 105 ? -15.849 0.011 -7.605 1.00 61.91 105 GLY A N 1
ATOM 813 C CA . GLY A 1 105 ? -17.171 0.396 -7.086 1.00 61.91 105 GLY A CA 1
ATOM 814 C C . GLY A 1 105 ? -18.033 -0.736 -6.504 1.00 61.91 105 GLY A C 1
ATOM 815 O O . GLY A 1 105 ? -18.591 -0.593 -5.414 1.00 61.91 105 GLY A O 1
ATOM 816 N N . THR A 1 106 ? -18.169 -1.862 -7.211 1.00 70.88 106 THR A N 1
ATOM 817 C CA . THR A 1 106 ? -19.080 -2.956 -6.809 1.00 70.88 106 THR A CA 1
ATOM 818 C C . THR A 1 106 ? -18.534 -3.745 -5.623 1.00 70.88 106 THR A C 1
ATOM 820 O O . THR A 1 106 ? -19.299 -4.146 -4.743 1.00 70.88 106 THR A O 1
ATOM 823 N N . ALA A 1 107 ? -17.207 -3.883 -5.553 1.00 70.25 107 ALA A N 1
ATOM 824 C CA . ALA A 1 107 ? -16.491 -4.465 -4.425 1.00 70.25 107 ALA A CA 1
ATOM 825 C C . ALA A 1 107 ? -16.804 -3.733 -3.116 1.00 70.25 107 ALA A C 1
ATOM 827 O O . ALA A 1 107 ? -17.211 -4.356 -2.137 1.00 70.25 107 ALA A O 1
ATOM 828 N N . TYR A 1 108 ? -16.650 -2.403 -3.107 1.00 69.56 108 TYR A N 1
ATOM 829 C CA . TYR A 1 108 ? -16.840 -1.607 -1.895 1.00 69.56 108 TYR A CA 1
ATOM 830 C C . TYR A 1 108 ? -18.283 -1.627 -1.415 1.00 69.56 108 TYR A C 1
ATOM 832 O O . TYR A 1 108 ? -18.512 -1.731 -0.212 1.00 69.56 108 TYR A O 1
ATOM 840 N N . LEU A 1 109 ? -19.255 -1.589 -2.331 1.00 75.25 109 LEU A N 1
ATOM 841 C CA . LEU A 1 109 ? -20.660 -1.711 -1.953 1.00 75.25 109 LEU A CA 1
ATOM 842 C C . LEU A 1 109 ? -20.947 -3.083 -1.325 1.00 75.25 109 LEU A C 1
ATOM 844 O O . LEU A 1 109 ? -21.615 -3.157 -0.296 1.00 75.25 109 LEU A O 1
ATOM 848 N N . GLY A 1 110 ? -20.402 -4.159 -1.901 1.00 79.81 110 GLY A N 1
ATOM 849 C CA . GLY A 1 110 ? -20.518 -5.507 -1.343 1.00 79.81 110 GLY A CA 1
ATOM 850 C C . GLY A 1 110 ? -19.895 -5.625 0.050 1.00 79.81 110 GLY A C 1
ATOM 851 O O . GLY A 1 110 ? -20.531 -6.145 0.966 1.00 79.81 110 GLY A O 1
ATOM 852 N N . VAL A 1 111 ? -18.689 -5.081 0.237 1.00 77.94 111 VAL A N 1
ATOM 853 C CA . VAL A 1 111 ? -17.994 -5.047 1.535 1.00 77.94 111 VAL A CA 1
ATOM 854 C C . VAL A 1 111 ? -18.772 -4.219 2.561 1.00 77.94 111 VAL A C 1
ATOM 856 O O . VAL A 1 111 ? -18.928 -4.660 3.697 1.00 77.94 111 VAL A O 1
ATOM 859 N N . PHE A 1 112 ? -19.319 -3.066 2.167 1.00 79.62 112 PHE A N 1
ATOM 860 C CA . PHE A 1 112 ? -20.147 -2.226 3.034 1.00 79.62 112 PHE A CA 1
ATOM 861 C C . PHE A 1 112 ? -21.400 -2.970 3.510 1.00 79.62 112 PHE A C 1
ATOM 863 O O . PHE A 1 112 ? -21.668 -3.034 4.710 1.00 79.62 112 PHE A O 1
ATOM 870 N N . VAL A 1 113 ? -22.145 -3.581 2.581 1.00 85.06 113 VAL A N 1
ATOM 871 C CA . VAL A 1 113 ? -23.356 -4.350 2.906 1.00 85.06 113 VAL A CA 1
ATOM 872 C C . VAL A 1 113 ? -23.016 -5.531 3.813 1.00 85.06 113 VAL A C 1
ATOM 874 O O . VAL A 1 113 ? -23.725 -5.778 4.789 1.00 85.06 113 VAL A O 1
ATOM 877 N N . LEU A 1 114 ? -21.918 -6.237 3.539 1.00 84.50 114 LEU A N 1
ATOM 878 C CA . LEU A 1 114 ? -21.476 -7.360 4.359 1.00 84.50 114 LEU A CA 1
ATOM 879 C C . LEU A 1 114 ? -21.078 -6.918 5.777 1.00 84.50 114 LEU A C 1
ATOM 881 O O . LEU A 1 114 ? -21.515 -7.550 6.739 1.00 84.50 114 LEU A O 1
ATOM 885 N N . SER A 1 115 ? -20.316 -5.824 5.919 1.00 85.06 115 SER A N 1
ATOM 886 C CA . SER A 1 115 ? -19.939 -5.257 7.228 1.00 85.06 115 SER A CA 1
ATOM 887 C C . SER A 1 115 ? -21.177 -4.910 8.046 1.00 85.06 115 SER A C 1
ATOM 889 O O . SER A 1 115 ? -21.329 -5.358 9.182 1.00 85.06 115 SER A O 1
ATOM 891 N N . PHE A 1 116 ? -22.133 -4.224 7.421 1.00 88.25 116 PHE A N 1
ATOM 892 C CA . PHE A 1 116 ? -23.405 -3.858 8.031 1.00 88.25 116 PHE A CA 1
ATOM 893 C C . PHE A 1 116 ? -24.217 -5.062 8.530 1.00 88.25 116 PHE A C 1
ATOM 895 O O . PHE A 1 116 ? -24.764 -5.032 9.640 1.00 88.25 116 PHE A O 1
ATOM 902 N N . LEU A 1 117 ? -24.304 -6.130 7.731 1.00 88.81 117 LEU A N 1
ATOM 903 C CA . LEU A 1 117 ? -25.020 -7.348 8.116 1.00 88.81 117 LEU A CA 1
ATOM 904 C C . LEU A 1 117 ? -24.336 -8.053 9.293 1.00 88.81 117 LEU A C 1
ATOM 906 O O . LEU A 1 117 ? -25.015 -8.458 10.241 1.00 88.81 117 LEU A O 1
ATOM 910 N N . ILE A 1 118 ? -23.005 -8.161 9.257 1.00 86.06 118 ILE A N 1
ATOM 911 C CA . ILE A 1 118 ? -22.206 -8.767 10.327 1.00 86.06 118 ILE A CA 1
ATOM 912 C C . ILE A 1 118 ? -22.367 -7.971 11.624 1.00 86.06 118 ILE A C 1
ATOM 914 O O . ILE A 1 118 ? -22.665 -8.554 12.665 1.00 86.06 118 ILE A O 1
ATOM 918 N N . GLU A 1 119 ? -22.235 -6.648 11.575 1.00 87.44 119 GLU A N 1
ATOM 919 C CA . GLU A 1 119 ? -22.373 -5.791 12.753 1.00 87.44 119 GLU A CA 1
ATOM 920 C C . GLU A 1 119 ? -23.776 -5.844 13.343 1.00 87.44 119 GLU A C 1
ATOM 922 O O . GLU A 1 119 ? -23.925 -5.968 14.556 1.00 87.44 119 GLU A O 1
ATOM 927 N N . SER A 1 120 ? -24.814 -5.830 12.504 1.00 90.69 120 SER A N 1
ATOM 928 C CA . SER A 1 120 ? -26.202 -5.955 12.966 1.00 90.69 120 SER A CA 1
ATOM 929 C C . SER A 1 120 ? -26.442 -7.294 13.676 1.00 90.69 120 SER A C 1
ATOM 931 O O . SER A 1 120 ? -27.115 -7.346 14.711 1.00 90.69 120 SER A O 1
ATOM 933 N N . LEU A 1 121 ? -25.856 -8.380 13.160 1.00 89.44 121 LEU A N 1
ATOM 934 C CA . LEU A 1 121 ? -25.935 -9.711 13.760 1.00 89.44 121 LEU A CA 1
ATOM 935 C C . LEU A 1 121 ? -25.157 -9.793 15.080 1.00 89.44 121 LEU A C 1
ATOM 937 O O . LEU A 1 121 ? -25.671 -10.310 16.074 1.00 89.44 121 LEU A O 1
ATOM 941 N N . LEU A 1 122 ? -23.950 -9.236 15.130 1.00 85.62 122 LEU A N 1
ATOM 942 C CA . LEU A 1 122 ? -23.149 -9.179 16.350 1.00 85.62 122 LEU A CA 1
ATOM 943 C C . LEU A 1 122 ? -23.816 -8.299 17.418 1.00 85.62 122 LEU A C 1
ATOM 945 O O . LEU A 1 122 ? -23.909 -8.706 18.577 1.00 85.62 122 LEU A O 1
ATOM 949 N N . LEU A 1 123 ? -24.375 -7.145 17.043 1.00 89.62 123 LEU A N 1
ATOM 950 C CA . LEU A 1 123 ? -25.177 -6.312 17.940 1.00 89.62 123 LEU A CA 1
ATOM 951 C C . LEU A 1 123 ? -26.363 -7.096 18.507 1.00 89.62 123 LEU A C 1
ATOM 953 O O . LEU A 1 123 ? -26.638 -6.986 19.701 1.00 89.62 123 LEU A O 1
ATOM 957 N N . LYS A 1 124 ? -27.029 -7.943 17.707 1.00 92.31 124 LYS A N 1
ATOM 958 C CA . LYS A 1 124 ? -28.104 -8.815 18.208 1.00 92.31 124 LYS A CA 1
ATOM 959 C C . LYS A 1 124 ? -27.613 -9.803 19.269 1.00 92.31 124 LYS A C 1
ATOM 961 O O . LYS A 1 124 ? -28.335 -10.043 20.240 1.00 92.31 124 LYS A O 1
ATOM 966 N N . ILE A 1 125 ? -26.402 -10.341 19.118 1.00 87.62 125 ILE A N 1
ATOM 967 C CA . ILE A 1 125 ? -25.775 -11.232 20.107 1.00 87.62 125 ILE A CA 1
ATOM 968 C C . ILE A 1 125 ? -25.494 -10.475 21.414 1.00 87.62 125 ILE A C 1
ATOM 970 O O . ILE A 1 125 ? -25.828 -10.976 22.491 1.00 87.62 125 ILE A O 1
ATOM 974 N N . PHE A 1 126 ? -24.941 -9.261 21.326 1.00 84.50 126 PHE A N 1
ATOM 975 C CA . PHE A 1 126 ? -24.608 -8.436 22.494 1.00 84.50 126 PHE A CA 1
ATOM 976 C C . PHE A 1 126 ? -25.830 -7.799 23.175 1.00 84.50 126 PHE A C 1
ATOM 978 O O . PHE A 1 126 ? -25.803 -7.550 24.377 1.00 84.50 126 PHE A O 1
ATOM 985 N N . SER A 1 127 ? -26.908 -7.554 22.430 1.00 87.94 127 SER A N 1
ATOM 986 C CA . SER A 1 127 ? -28.070 -6.766 22.859 1.00 87.94 127 SER A CA 1
ATOM 987 C C . SER A 1 127 ? -29.384 -7.532 22.660 1.00 87.94 127 SER A C 1
ATOM 989 O O . SER A 1 127 ? -30.292 -7.078 21.960 1.00 87.94 127 SER A O 1
ATOM 991 N N . LYS A 1 128 ? -29.509 -8.709 23.298 1.00 87.94 128 LYS A N 1
ATOM 992 C CA . LYS A 1 128 ? -30.639 -9.647 23.103 1.00 87.94 128 LYS A CA 1
ATOM 993 C C . LYS A 1 128 ? -32.026 -9.004 23.232 1.00 87.94 128 LYS A C 1
ATOM 995 O O . LYS A 1 128 ? -32.918 -9.353 22.457 1.00 87.94 128 LYS A O 1
ATOM 1000 N N . ASN A 1 129 ? -32.170 -8.045 24.147 1.00 92.31 129 ASN A N 1
ATOM 1001 C CA . ASN A 1 129 ? -33.443 -7.411 24.505 1.00 92.31 129 ASN A CA 1
ATOM 1002 C C . ASN A 1 129 ? -33.946 -6.374 23.485 1.00 92.31 129 ASN A C 1
ATOM 1004 O O . ASN A 1 129 ? -35.075 -5.908 23.604 1.00 92.31 129 ASN A O 1
ATOM 1008 N N . TYR A 1 130 ? -33.143 -6.015 22.480 1.00 92.69 130 TYR A N 1
ATOM 1009 C CA . TYR A 1 130 ? -33.523 -5.009 21.490 1.00 92.69 130 TYR A CA 1
ATOM 1010 C C . TYR A 1 130 ? -34.165 -5.635 20.247 1.00 92.69 130 TYR A C 1
ATOM 1012 O O . TYR A 1 130 ? -33.818 -6.741 19.804 1.00 92.69 130 TYR A O 1
ATOM 1020 N N . SER A 1 131 ? -35.127 -4.909 19.672 1.00 95.38 131 SER A N 1
ATOM 1021 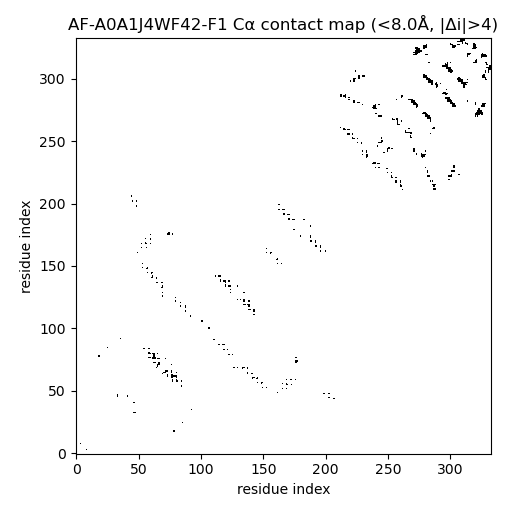C CA . SER A 1 131 ? -35.803 -5.310 18.439 1.00 95.38 131 SER A CA 1
ATOM 1022 C C . SER A 1 131 ? -34.850 -5.229 17.245 1.00 95.38 131 SER A C 1
ATOM 1024 O O . SER A 1 131 ? -33.986 -4.352 17.178 1.00 95.38 131 SER A O 1
ATOM 1026 N N . TRP A 1 132 ? -35.036 -6.118 16.264 1.00 93.81 132 TRP A N 1
ATOM 1027 C CA . TRP A 1 132 ? -34.245 -6.113 15.029 1.00 93.81 132 TRP A CA 1
ATOM 1028 C C . TRP A 1 132 ? -34.272 -4.752 14.328 1.00 93.81 132 TRP A C 1
ATOM 1030 O O . TRP A 1 132 ? -33.232 -4.286 13.885 1.00 93.81 132 TRP A O 1
ATOM 1040 N N . LYS A 1 133 ? -35.423 -4.067 14.308 1.00 94.62 133 LYS A N 1
ATOM 1041 C CA . LYS A 1 133 ? -35.559 -2.729 13.710 1.00 94.62 133 LYS A CA 1
ATOM 1042 C C . LYS A 1 133 ? -34.619 -1.699 14.347 1.00 94.62 133 LYS A C 1
ATOM 1044 O O . LYS A 1 133 ? -34.038 -0.891 13.629 1.00 94.62 133 LYS A O 1
ATOM 1049 N N . SER A 1 134 ? -34.466 -1.724 15.674 1.00 92.12 134 SER A N 1
ATOM 1050 C CA . SER A 1 134 ? -33.543 -0.821 16.372 1.00 92.12 134 SER A CA 1
ATOM 1051 C C . SER A 1 134 ? -32.094 -1.165 16.051 1.00 92.12 134 SER A C 1
ATOM 1053 O O . SER A 1 134 ? -31.326 -0.279 15.706 1.00 92.12 134 SER A O 1
ATOM 1055 N N . LEU A 1 135 ? -31.745 -2.453 16.101 1.00 92.19 135 LEU A N 1
ATOM 1056 C CA . LEU A 1 135 ? -30.382 -2.930 15.855 1.00 92.19 135 LEU A CA 1
ATOM 1057 C C . LEU A 1 135 ? -29.927 -2.645 14.421 1.00 92.19 135 LEU A C 1
ATOM 1059 O O . LEU A 1 135 ? -28.836 -2.121 14.230 1.00 92.19 135 LEU A O 1
ATOM 1063 N N . PHE A 1 136 ? -30.791 -2.894 13.434 1.00 92.50 136 PHE A N 1
ATOM 1064 C CA . PHE A 1 136 ? -30.537 -2.559 12.033 1.00 92.50 136 PHE A CA 1
ATOM 1065 C C . PHE A 1 136 ? -30.343 -1.057 11.830 1.00 92.50 136 PHE A C 1
ATOM 1067 O O . PHE A 1 136 ? -29.411 -0.640 11.150 1.00 92.50 136 PHE A O 1
ATOM 1074 N N . LYS A 1 137 ? -31.195 -0.224 12.441 1.00 93.31 137 LYS A N 1
ATOM 1075 C CA . LYS A 1 137 ? -31.039 1.233 12.367 1.00 93.31 137 LYS A CA 1
ATOM 1076 C C . LYS A 1 137 ? -29.704 1.678 12.970 1.00 93.31 137 LYS A C 1
ATOM 1078 O O . LYS A 1 137 ? -29.022 2.502 12.371 1.00 93.31 137 LYS A O 1
ATOM 1083 N N . THR A 1 138 ? -29.332 1.134 14.128 1.00 92.69 138 THR A N 1
ATOM 1084 C CA . THR A 1 138 ? -28.060 1.440 14.791 1.00 92.69 138 THR A CA 1
ATOM 1085 C C . THR A 1 138 ? -26.869 1.004 13.940 1.00 92.69 138 THR A C 1
ATOM 1087 O O . THR A 1 138 ? -26.006 1.834 13.684 1.00 92.69 138 THR A O 1
ATOM 1090 N N . GLY A 1 139 ? -26.855 -0.234 13.433 1.00 90.56 139 GLY A N 1
ATOM 1091 C CA . GLY A 1 139 ? -25.774 -0.746 12.582 1.00 90.56 139 GLY A CA 1
ATOM 1092 C C . GLY A 1 139 ? -25.610 0.031 11.272 1.00 90.56 139 GLY A C 1
ATOM 1093 O O . GLY A 1 139 ? -24.488 0.264 10.827 1.00 90.56 139 GLY A O 1
ATOM 1094 N N . LEU A 1 140 ? -26.713 0.498 10.674 1.00 90.94 140 LEU A N 1
ATOM 1095 C CA . LEU A 1 140 ? -26.669 1.308 9.453 1.00 90.94 140 LEU A CA 1
ATOM 1096 C C . LEU A 1 140 ? -26.048 2.684 9.714 1.00 90.94 140 LEU A C 1
ATOM 1098 O O . LEU A 1 140 ? -25.182 3.117 8.958 1.00 90.94 140 LEU A O 1
ATOM 1102 N N . ILE A 1 141 ? -26.478 3.359 10.786 1.00 92.06 141 ILE A N 1
ATOM 1103 C CA . ILE A 1 141 ? -25.950 4.677 11.170 1.00 92.06 141 ILE A CA 1
ATOM 1104 C C . ILE A 1 141 ? -24.474 4.567 11.564 1.00 92.06 141 ILE A C 1
ATOM 1106 O O . ILE A 1 141 ? -23.677 5.384 11.118 1.00 92.06 141 ILE A O 1
ATOM 1110 N N . MET A 1 142 ? -24.111 3.537 12.337 1.00 91.94 142 MET A N 1
ATOM 1111 C CA . MET A 1 142 ? -22.729 3.246 12.722 1.00 91.94 142 MET A CA 1
ATOM 1112 C C . MET A 1 142 ? -21.817 3.134 11.505 1.00 91.94 142 MET A C 1
ATOM 1114 O O . MET A 1 142 ? -20.879 3.915 11.395 1.00 91.94 142 MET A O 1
ATOM 1118 N N . ASN A 1 143 ? -22.133 2.238 10.561 1.00 86.94 143 ASN A N 1
ATOM 1119 C CA . ASN A 1 143 ? -21.344 2.098 9.338 1.00 86.94 143 ASN A CA 1
ATOM 1120 C C . ASN A 1 143 ? -21.275 3.426 8.587 1.00 86.94 143 ASN A C 1
ATOM 1122 O O . ASN A 1 143 ? -20.192 3.916 8.292 1.00 86.94 143 ASN A O 1
ATOM 1126 N N . PHE A 1 144 ? -22.417 4.048 8.305 1.00 88.25 144 PHE A N 1
ATOM 1127 C CA . PHE A 1 144 ? -22.445 5.275 7.515 1.00 88.25 144 PHE A CA 1
ATOM 1128 C C . PHE A 1 144 ? -21.569 6.391 8.114 1.00 88.25 144 PHE A C 1
ATOM 1130 O O . PHE A 1 144 ? -20.748 6.974 7.404 1.00 88.25 144 PHE A O 1
ATOM 1137 N N . GLU A 1 145 ? -21.680 6.651 9.419 1.00 90.00 145 GLU A N 1
ATOM 1138 C CA . GLU A 1 145 ? -20.864 7.664 10.096 1.00 90.00 145 GLU A CA 1
ATOM 1139 C C . GLU A 1 145 ? -19.379 7.275 10.164 1.00 90.00 145 GLU A C 1
ATOM 1141 O O . GLU A 1 145 ? -18.524 8.138 9.961 1.00 90.00 145 GLU A O 1
ATOM 1146 N N . SER A 1 146 ? -19.054 5.993 10.368 1.00 88.88 146 SER A N 1
ATOM 1147 C CA . SER A 1 146 ? -17.674 5.489 10.340 1.00 88.88 146 SER A CA 1
ATOM 1148 C C . SER A 1 146 ? -17.011 5.683 8.972 1.00 88.88 146 SER A C 1
ATOM 1150 O O . SER A 1 146 ? -15.852 6.095 8.906 1.00 88.88 146 SER A O 1
ATOM 1152 N N . TYR A 1 147 ? -17.738 5.464 7.870 1.00 84.12 147 TYR A N 1
ATOM 1153 C CA . TYR A 1 147 ? -17.230 5.697 6.511 1.00 84.12 147 TYR A CA 1
ATOM 1154 C C . TYR A 1 147 ? -17.076 7.190 6.192 1.00 84.12 147 TYR A C 1
ATOM 1156 O O . TYR A 1 147 ? -16.066 7.581 5.605 1.00 84.12 147 TYR A O 1
ATOM 1164 N N . ILE A 1 148 ? -18.023 8.041 6.613 1.00 84.00 148 ILE A N 1
ATOM 1165 C CA . ILE A 1 148 ? -17.874 9.504 6.499 1.00 84.00 148 ILE A CA 1
ATOM 1166 C C . ILE A 1 148 ? -16.644 9.973 7.274 1.00 84.00 148 ILE A C 1
ATOM 1168 O O . ILE A 1 148 ? -15.864 10.779 6.766 1.00 84.00 148 ILE A O 1
ATOM 1172 N N . PHE A 1 149 ? -16.452 9.462 8.489 1.00 88.12 149 PHE A N 1
ATOM 1173 C CA . PHE A 1 149 ? -15.285 9.777 9.296 1.00 88.12 149 PHE A CA 1
ATOM 1174 C C . PHE A 1 149 ? -13.993 9.318 8.630 1.00 88.12 149 PHE A C 1
ATOM 1176 O O . PHE A 1 149 ? -13.067 10.115 8.544 1.00 88.12 149 PHE A O 1
ATOM 1183 N N . LEU A 1 150 ? -13.929 8.085 8.120 1.00 84.19 150 LEU A N 1
ATOM 1184 C CA . LEU A 1 150 ? -12.766 7.596 7.381 1.00 84.19 150 LEU A CA 1
ATOM 1185 C C . LEU A 1 150 ? -12.453 8.501 6.193 1.00 84.19 150 LEU A C 1
ATOM 1187 O O . LEU A 1 150 ? -11.312 8.927 6.048 1.00 84.19 150 LEU A O 1
ATOM 1191 N N . PHE A 1 151 ? -13.457 8.850 5.388 1.00 79.38 151 PHE A N 1
ATOM 1192 C CA . PHE A 1 151 ? -13.286 9.766 4.264 1.00 79.38 151 PHE A CA 1
ATOM 1193 C C . PHE A 1 151 ? -12.732 11.122 4.721 1.00 79.38 151 PHE A C 1
ATOM 1195 O O . PHE A 1 151 ? -11.718 11.580 4.199 1.00 79.38 151 PHE A O 1
ATOM 1202 N N . ALA A 1 152 ? -13.332 11.737 5.744 1.00 81.50 152 ALA A N 1
ATOM 1203 C CA . ALA A 1 152 ? -12.853 12.999 6.301 1.00 81.50 152 ALA A CA 1
ATOM 1204 C C . ALA A 1 152 ? -11.431 12.883 6.879 1.00 81.50 152 ALA A C 1
ATOM 1206 O O . ALA A 1 152 ? -10.620 13.789 6.701 1.00 81.50 152 ALA A O 1
ATOM 1207 N N . PHE A 1 153 ? -11.108 11.765 7.531 1.00 82.69 153 PHE A N 1
ATOM 1208 C CA . PHE A 1 153 ? -9.797 11.478 8.106 1.00 82.69 153 PHE A CA 1
ATOM 1209 C C . PHE A 1 153 ? -8.729 11.324 7.015 1.00 82.69 153 PHE A C 1
ATOM 1211 O O . PHE A 1 153 ? -7.671 11.942 7.108 1.00 82.69 153 PHE A O 1
ATOM 1218 N N . PHE A 1 154 ? -9.026 10.601 5.932 1.00 77.06 154 PHE A N 1
ATOM 1219 C CA . PHE A 1 154 ? -8.149 10.509 4.762 1.00 77.06 154 PHE A CA 1
ATOM 1220 C C . PHE A 1 154 ? -7.942 11.869 4.092 1.00 77.06 154 PHE A C 1
ATOM 1222 O O . PHE A 1 154 ? -6.805 12.248 3.820 1.00 77.06 154 PHE A O 1
ATOM 1229 N N . MET A 1 155 ? -9.013 12.642 3.895 1.00 75.44 155 MET A N 1
ATOM 1230 C CA . MET A 1 155 ? -8.900 13.997 3.350 1.00 75.44 155 MET A CA 1
ATOM 1231 C C . MET A 1 155 ? -8.059 14.898 4.261 1.00 75.44 155 MET A C 1
ATOM 1233 O O . MET A 1 155 ? -7.264 15.692 3.774 1.00 75.44 155 MET A O 1
ATOM 1237 N N . SER A 1 156 ? -8.178 14.754 5.582 1.00 74.00 156 SER A N 1
ATOM 1238 C CA . SER A 1 156 ? -7.412 15.545 6.549 1.00 74.00 156 SER A CA 1
ATOM 1239 C C . SER A 1 156 ? -5.903 15.293 6.492 1.00 74.00 156 SER A C 1
ATOM 1241 O O . SER A 1 156 ? -5.124 16.207 6.770 1.00 74.00 156 SER A O 1
ATOM 1243 N N . ASP A 1 157 ? -5.491 14.090 6.089 1.00 70.38 157 ASP A N 1
ATOM 1244 C CA . ASP A 1 157 ? -4.083 13.735 5.925 1.00 70.38 157 ASP A CA 1
ATOM 1245 C C . ASP A 1 157 ? -3.448 14.490 4.762 1.00 70.38 157 ASP A C 1
ATOM 1247 O O . ASP A 1 157 ? -2.340 15.009 4.894 1.00 70.38 157 ASP A O 1
ATOM 1251 N N . MET A 1 158 ? -4.208 14.690 3.679 1.00 67.81 158 MET A N 1
ATOM 1252 C CA . MET A 1 158 ? -3.784 15.539 2.561 1.00 67.81 158 MET A CA 1
ATOM 1253 C C . MET A 1 158 ? -3.509 16.987 2.996 1.00 67.81 158 MET A C 1
ATOM 1255 O O . MET A 1 158 ? -2.713 17.675 2.362 1.00 67.81 158 MET A O 1
ATOM 1259 N N . PHE A 1 159 ? -4.129 17.439 4.092 1.00 71.19 159 PHE A N 1
ATOM 1260 C CA . PHE A 1 159 ? -3.954 18.776 4.668 1.00 71.19 159 PHE A CA 1
ATOM 1261 C C . PHE A 1 159 ? -3.080 18.801 5.935 1.00 71.19 159 PHE A C 1
ATOM 1263 O O . PHE A 1 159 ? -3.017 19.831 6.604 1.00 71.19 159 PHE A O 1
ATOM 1270 N N . ALA A 1 160 ? -2.414 17.694 6.291 1.00 73.62 160 ALA A N 1
ATOM 1271 C CA . ALA A 1 160 ? -1.598 17.563 7.505 1.00 73.62 160 ALA A CA 1
ATOM 1272 C C . ALA A 1 160 ? -2.347 17.849 8.834 1.00 73.62 160 ALA A C 1
ATOM 1274 O O . ALA A 1 160 ? -1.737 18.236 9.834 1.00 73.62 160 ALA A O 1
ATOM 1275 N N . LEU A 1 161 ? -3.668 17.628 8.878 1.00 73.75 161 LEU A N 1
ATOM 1276 C CA . LEU A 1 161 ? -4.515 17.836 10.067 1.00 73.75 161 LEU A CA 1
ATOM 1277 C C . LEU A 1 161 ? -4.657 16.585 10.955 1.00 73.75 161 LEU A C 1
ATOM 1279 O O . LEU A 1 161 ? -5.209 16.664 12.057 1.00 73.75 161 LEU A O 1
ATOM 1283 N N . THR A 1 162 ? -4.122 15.443 10.517 1.00 73.88 162 THR A N 1
ATOM 1284 C CA . THR A 1 162 ? -4.169 14.145 11.211 1.00 73.88 162 THR A CA 1
ATOM 1285 C C . THR A 1 162 ? -3.803 14.218 12.705 1.00 73.88 162 THR A C 1
ATOM 1287 O O . THR A 1 162 ? -4.536 13.640 13.514 1.00 73.88 162 THR A O 1
ATOM 1290 N N . PRO A 1 163 ? -2.754 14.953 13.145 1.00 70.75 163 PRO A N 1
ATOM 1291 C CA . PRO A 1 163 ? -2.403 15.029 14.567 1.00 70.75 163 PRO A CA 1
ATOM 1292 C C . PRO A 1 163 ? -3.486 15.690 15.430 1.00 70.75 163 PRO A C 1
ATOM 1294 O O . PRO A 1 163 ? -3.733 15.259 16.556 1.00 70.75 163 PRO A O 1
ATOM 1297 N N . ILE A 1 164 ? -4.157 16.719 14.902 1.00 75.50 164 ILE A N 1
ATOM 1298 C CA . ILE A 1 164 ? -5.216 17.450 15.612 1.00 75.50 164 ILE A CA 1
ATOM 1299 C C . ILE A 1 164 ? -6.427 16.535 15.806 1.00 75.50 164 ILE A C 1
ATOM 1301 O O . ILE A 1 164 ? -6.988 16.451 16.901 1.00 75.50 164 ILE A O 1
ATOM 1305 N N . ILE A 1 165 ? -6.793 15.799 14.755 1.00 76.75 165 ILE A N 1
ATOM 1306 C CA . ILE A 1 165 ? -7.904 14.848 14.803 1.00 76.75 165 ILE A CA 1
ATOM 1307 C C . ILE A 1 165 ? -7.579 13.683 15.744 1.00 76.75 165 ILE A C 1
ATOM 1309 O O . ILE A 1 165 ? -8.436 13.285 16.530 1.00 76.75 165 ILE A O 1
ATOM 1313 N N . ALA A 1 166 ? -6.337 13.193 15.759 1.00 75.31 166 ALA A N 1
ATOM 1314 C CA . ALA A 1 166 ? -5.912 12.164 16.704 1.00 75.31 166 ALA A CA 1
ATOM 1315 C C . ALA A 1 166 ? -6.089 12.618 18.165 1.00 75.31 166 ALA A C 1
ATOM 1317 O O . ALA A 1 166 ? -6.679 11.888 18.961 1.00 75.31 166 ALA A O 1
ATOM 1318 N N . VAL A 1 167 ? -5.666 13.840 18.524 1.00 76.62 167 VAL A N 1
ATOM 1319 C CA . VAL A 1 167 ? -5.884 14.406 19.875 1.00 76.62 167 VAL A CA 1
ATOM 1320 C C . VAL A 1 167 ? -7.371 14.420 20.236 1.00 76.62 167 VAL A C 1
ATOM 1322 O O . VAL A 1 167 ? -7.743 14.028 21.344 1.00 76.62 167 VAL A O 1
ATOM 1325 N N . PHE A 1 168 ? -8.221 14.849 19.301 1.00 80.38 168 PHE A N 1
ATOM 1326 C CA . PHE A 1 168 ? -9.670 14.887 19.487 1.00 80.38 168 PHE A CA 1
ATOM 1327 C C . PHE A 1 168 ? -10.259 13.486 19.725 1.00 80.38 168 PHE A C 1
ATOM 1329 O O . PHE A 1 168 ? -11.045 13.294 20.657 1.00 80.38 168 PHE A O 1
ATOM 1336 N N . ILE A 1 169 ? -9.827 12.492 18.943 1.00 80.06 169 ILE A N 1
ATOM 1337 C CA . ILE A 1 169 ? -10.233 11.088 19.091 1.00 80.06 169 ILE A CA 1
ATOM 1338 C C . ILE A 1 169 ? -9.818 10.551 20.459 1.00 80.06 169 ILE A C 1
ATOM 1340 O O . ILE A 1 169 ? -10.656 10.011 21.183 1.00 80.06 169 ILE A O 1
ATOM 1344 N N . PHE A 1 170 ? -8.557 10.743 20.857 1.00 75.19 170 PHE A N 1
ATOM 1345 C CA . PHE A 1 170 ? -8.068 10.283 22.157 1.00 75.19 170 PHE A CA 1
ATOM 1346 C C . PHE A 1 170 ? -8.834 10.928 23.310 1.00 75.19 170 PHE A C 1
ATOM 1348 O O . PHE A 1 170 ? -9.259 10.229 24.231 1.00 75.19 170 PHE A O 1
ATOM 1355 N N . TYR A 1 171 ? -9.088 12.235 23.238 1.00 80.50 171 TYR A N 1
ATOM 1356 C CA . TYR A 1 171 ? -9.889 12.939 24.235 1.00 80.50 171 TYR A CA 1
ATOM 1357 C C . TYR A 1 171 ? -11.278 12.305 24.408 1.00 80.50 171 TYR A C 1
ATOM 1359 O O . TYR A 1 171 ? -11.717 12.036 25.533 1.00 80.50 171 TYR A O 1
ATOM 1367 N N . HIS A 1 172 ? -11.967 12.028 23.301 1.00 80.00 172 HIS A N 1
ATOM 1368 C CA . HIS A 1 172 ? -13.299 11.435 23.339 1.00 80.00 172 HIS A CA 1
ATOM 1369 C C . HIS A 1 172 ? -13.299 9.964 23.758 1.00 80.00 172 HIS A C 1
ATOM 1371 O O . HIS A 1 172 ? -14.173 9.561 24.528 1.00 80.00 172 HIS A O 1
ATOM 1377 N N . MET A 1 173 ? -12.291 9.195 23.352 1.00 80.31 173 MET A N 1
ATOM 1378 C CA . MET A 1 173 ? -12.068 7.830 23.823 1.00 80.31 173 MET A CA 1
ATOM 1379 C C . MET A 1 173 ? -11.917 7.794 25.348 1.00 80.31 173 MET A C 1
ATOM 1381 O O . MET A 1 173 ? -12.613 7.043 26.032 1.00 80.31 173 MET A O 1
ATOM 1385 N N . PHE A 1 174 ? -11.069 8.656 25.913 1.00 74.62 174 PHE A N 1
ATOM 1386 C CA . PHE A 1 174 ? -10.897 8.726 27.360 1.00 74.62 174 PHE A CA 1
ATOM 1387 C C . PHE A 1 174 ? -12.198 9.135 28.070 1.00 74.62 174 PHE A C 1
ATOM 1389 O O . PHE A 1 174 ? -12.539 8.555 29.104 1.00 74.62 174 PHE A O 1
ATOM 1396 N N . LYS A 1 175 ? -12.969 10.073 27.502 1.00 78.75 175 LYS A N 1
ATOM 1397 C CA . LYS A 1 175 ? -14.285 10.480 28.030 1.00 78.75 175 LYS A CA 1
ATOM 1398 C C . LYS A 1 175 ? -15.301 9.326 28.066 1.00 78.75 175 LYS A C 1
ATOM 1400 O O . LYS A 1 175 ? -16.202 9.353 28.904 1.00 78.75 175 LYS A O 1
ATOM 1405 N N . LEU A 1 176 ? -15.183 8.347 27.168 1.00 78.50 176 LEU A N 1
ATOM 1406 C CA . LEU A 1 176 ? -16.030 7.149 27.133 1.00 78.50 176 LEU A CA 1
ATOM 1407 C C . LEU A 1 176 ? -15.565 6.061 28.110 1.00 78.50 176 LEU A C 1
ATOM 1409 O O . LEU A 1 176 ? -16.391 5.381 28.721 1.00 78.50 176 LEU A O 1
ATOM 1413 N N . LEU A 1 177 ? -14.250 5.904 28.274 1.00 74.81 177 LEU A N 1
ATOM 1414 C CA . LEU A 1 177 ? -13.659 4.861 29.115 1.00 74.81 177 LEU A CA 1
ATOM 1415 C C . LEU A 1 177 ? -13.692 5.185 30.613 1.00 74.81 177 LEU A C 1
ATOM 1417 O O . LEU A 1 177 ? -13.764 4.268 31.431 1.00 74.81 177 LEU A O 1
ATOM 1421 N N . ILE A 1 178 ? -13.633 6.463 30.992 1.00 73.06 178 ILE A N 1
ATOM 1422 C CA . ILE A 1 178 ? -13.478 6.869 32.392 1.00 73.06 178 ILE A CA 1
ATOM 1423 C C . ILE A 1 178 ? -14.805 7.421 32.954 1.00 73.06 178 ILE A C 1
ATOM 1425 O O . ILE A 1 178 ? -15.358 8.377 32.406 1.00 73.06 178 ILE A O 1
ATOM 1429 N N . PRO A 1 179 ? -15.312 6.883 34.083 1.00 65.88 179 PRO A N 1
ATOM 1430 C CA . PRO A 1 179 ? -16.525 7.378 34.732 1.00 65.88 179 PRO A CA 1
ATOM 1431 C C . PRO A 1 179 ? -16.404 8.855 35.147 1.00 65.88 179 PRO A C 1
ATOM 1433 O O . PRO A 1 179 ? -15.430 9.249 35.791 1.00 65.88 179 PRO A O 1
ATOM 1436 N N . GLN A 1 180 ? -17.426 9.665 34.841 1.00 62.62 180 GLN A N 1
ATOM 1437 C CA . GLN A 1 180 ? -17.404 11.131 35.008 1.00 62.62 180 GLN A CA 1
ATOM 1438 C C . GLN A 1 180 ? -17.157 11.621 36.446 1.00 62.62 180 GLN A C 1
ATOM 1440 O O . GLN A 1 180 ? -16.700 12.743 36.639 1.00 62.62 180 GLN A O 1
ATOM 1445 N N . ASN A 1 181 ? -17.396 10.783 37.456 1.00 62.12 181 ASN A N 1
ATOM 1446 C CA . ASN A 1 181 ? -17.399 11.207 38.858 1.00 62.12 181 ASN A CA 1
ATOM 1447 C C . ASN A 1 181 ? -16.014 11.238 39.533 1.00 62.12 181 ASN A C 1
ATOM 1449 O O . ASN A 1 181 ? -15.948 11.517 40.727 1.00 62.12 181 ASN A O 1
ATOM 1453 N N . LYS A 1 182 ? -14.909 10.937 38.830 1.00 57.72 182 LYS A N 1
ATOM 1454 C CA . LYS A 1 182 ? -13.586 10.791 39.478 1.00 57.72 182 LYS A CA 1
ATOM 1455 C C . LYS A 1 182 ? -12.434 11.628 38.915 1.00 57.72 182 LYS A C 1
ATOM 1457 O O . LYS A 1 182 ? -11.379 11.634 39.538 1.00 57.72 182 LYS A O 1
ATOM 1462 N N . PHE A 1 183 ? -12.586 12.355 37.805 1.00 56.50 183 PHE A N 1
ATOM 1463 C CA . PHE A 1 183 ? -11.448 13.061 37.192 1.00 56.50 183 PHE A CA 1
ATOM 1464 C C . PHE A 1 183 ? -11.771 14.483 36.720 1.00 56.50 183 PHE A C 1
ATOM 1466 O O . PHE A 1 183 ? -12.774 14.731 36.055 1.00 56.50 183 PHE A O 1
ATOM 1473 N N . LYS A 1 184 ? -10.874 15.430 37.032 1.00 70.94 184 LYS A N 1
ATOM 1474 C CA . LYS A 1 184 ? -10.965 16.831 36.595 1.00 70.94 184 LYS A CA 1
ATOM 1475 C C . LYS A 1 184 ? -10.740 16.926 35.079 1.00 70.94 184 LYS A C 1
ATOM 1477 O O . LYS A 1 184 ? -9.753 16.395 34.573 1.00 70.94 184 LYS A O 1
ATOM 1482 N N . LYS A 1 185 ? -11.602 17.668 34.369 1.00 67.00 185 LYS A N 1
ATOM 1483 C CA . LYS A 1 185 ? -11.548 17.926 32.908 1.00 67.00 185 LYS A CA 1
ATOM 1484 C C . LYS A 1 185 ? -10.142 18.294 32.400 1.00 67.00 185 LYS A C 1
ATOM 1486 O O . LYS A 1 185 ? -9.744 17.846 31.330 1.00 67.00 185 LYS A O 1
ATOM 1491 N N . ASN A 1 186 ? -9.375 19.043 33.192 1.00 66.38 186 ASN A N 1
ATOM 1492 C CA . ASN A 1 186 ? -8.026 19.496 32.835 1.00 66.38 186 ASN A CA 1
ATOM 1493 C C . ASN A 1 186 ? -7.006 18.348 32.748 1.00 66.38 186 ASN A C 1
ATOM 1495 O O . ASN A 1 186 ? -6.088 18.414 31.936 1.00 66.38 186 ASN A O 1
ATOM 1499 N N . ILE A 1 187 ? -7.186 17.274 33.526 1.00 72.75 187 ILE A N 1
ATOM 1500 C CA . ILE A 1 187 ? -6.284 16.115 33.497 1.00 72.75 187 ILE A CA 1
ATOM 1501 C C . ILE A 1 187 ? -6.449 15.340 32.184 1.00 72.75 187 ILE A C 1
ATOM 1503 O O . ILE A 1 187 ? -5.457 14.911 31.611 1.00 72.75 187 ILE A O 1
ATOM 1507 N N . PHE A 1 188 ? -7.672 15.222 31.653 1.00 65.19 188 PHE A N 1
ATOM 1508 C CA . PHE A 1 188 ? -7.913 14.557 30.363 1.00 65.19 188 PHE A CA 1
ATOM 1509 C C . PHE A 1 188 ? -7.234 15.260 29.201 1.00 65.19 188 PHE A C 1
ATOM 1511 O O . PHE A 1 188 ? -6.646 14.609 28.339 1.00 65.19 188 PHE A O 1
ATOM 1518 N N . ILE A 1 189 ? -7.341 16.587 29.173 1.00 67.00 189 ILE A N 1
ATOM 1519 C CA . ILE A 1 189 ? -6.737 17.396 28.119 1.00 67.00 189 ILE A CA 1
ATOM 1520 C C . ILE A 1 189 ? -5.217 17.228 28.182 1.00 67.00 189 ILE A C 1
ATOM 1522 O O . ILE A 1 189 ? -4.604 16.907 27.169 1.00 67.00 189 ILE A O 1
ATOM 1526 N N . LEU A 1 190 ? -4.628 17.321 29.379 1.00 69.50 190 LEU A N 1
ATOM 1527 C CA . LEU A 1 190 ? -3.195 17.117 29.577 1.00 69.50 190 LEU A CA 1
ATOM 1528 C C . LEU A 1 190 ? -2.737 15.718 29.134 1.00 69.50 190 LEU A C 1
ATOM 1530 O O . LEU A 1 190 ? -1.757 15.599 28.408 1.00 69.50 190 LEU A O 1
ATOM 1534 N N . LEU A 1 191 ? -3.460 14.663 29.520 1.00 70.56 191 LEU A N 1
ATOM 1535 C CA . LEU A 1 191 ? -3.096 13.280 29.196 1.00 70.56 191 LEU A CA 1
ATOM 1536 C C . LEU A 1 191 ? -3.220 12.991 27.693 1.00 70.56 191 LEU A C 1
ATOM 1538 O O . LEU A 1 191 ? -2.370 12.309 27.127 1.00 70.56 191 LEU A O 1
ATOM 1542 N N . SER A 1 192 ? -4.227 13.573 27.036 1.00 66.44 192 SER A N 1
ATOM 1543 C CA . SER A 1 192 ? -4.405 13.480 25.580 1.00 66.44 192 SER A CA 1
ATOM 1544 C C . SER A 1 192 ? -3.283 14.205 24.833 1.00 66.44 192 SER A C 1
ATOM 1546 O O . SER A 1 192 ? -2.747 13.665 23.869 1.00 66.44 192 SER A O 1
ATOM 1548 N N . ILE A 1 193 ? -2.876 15.390 25.309 1.00 72.25 193 ILE A N 1
ATOM 1549 C CA . ILE A 1 193 ? -1.740 16.140 24.752 1.00 72.25 193 ILE A CA 1
ATOM 1550 C C . ILE A 1 193 ? -0.438 15.354 24.932 1.00 72.25 193 ILE A C 1
ATOM 1552 O O . ILE A 1 193 ? 0.315 15.216 23.975 1.00 72.25 193 ILE A O 1
ATOM 1556 N N . ILE A 1 194 ? -0.181 14.800 26.122 1.00 69.50 194 ILE A N 1
ATOM 1557 C CA . ILE A 1 194 ? 1.021 13.996 26.393 1.00 69.50 194 ILE A CA 1
ATOM 1558 C C . ILE A 1 194 ? 1.056 12.759 25.492 1.00 69.50 194 ILE A C 1
ATOM 1560 O O . ILE A 1 194 ? 2.104 12.445 24.930 1.00 69.50 194 ILE A O 1
ATOM 1564 N N . LEU A 1 195 ? -0.068 12.059 25.326 1.00 70.50 195 LEU A N 1
ATOM 1565 C CA . LEU A 1 195 ? -0.138 10.884 24.461 1.00 70.50 195 LEU A CA 1
ATOM 1566 C C . LEU A 1 195 ? 0.124 11.256 22.995 1.00 70.50 195 LEU A C 1
ATOM 1568 O O . LEU A 1 195 ? 0.922 10.600 22.332 1.00 70.50 195 LEU A O 1
ATOM 1572 N N . ALA A 1 196 ? -0.494 12.335 22.510 1.00 66.81 196 ALA A N 1
ATOM 1573 C CA . ALA A 1 196 ? -0.287 12.825 21.153 1.00 66.81 196 ALA A CA 1
ATOM 1574 C C . ALA A 1 196 ? 1.150 13.308 20.917 1.00 66.81 196 ALA A C 1
ATOM 1576 O O . ALA A 1 196 ? 1.728 13.002 19.879 1.00 66.81 196 ALA A O 1
ATOM 1577 N N . ALA A 1 197 ? 1.757 13.993 21.889 1.00 71.75 197 ALA A N 1
ATOM 1578 C CA . ALA A 1 197 ? 3.152 14.417 21.827 1.00 71.75 197 ALA A CA 1
ATOM 1579 C C . ALA A 1 197 ? 4.108 13.217 21.802 1.00 71.75 197 ALA A C 1
ATOM 1581 O O . ALA A 1 197 ? 5.048 13.207 21.013 1.00 71.75 197 ALA A O 1
ATOM 1582 N N . ASN A 1 198 ? 3.848 12.179 22.605 1.00 64.88 198 ASN A N 1
ATOM 1583 C CA . ASN A 1 198 ? 4.634 10.943 22.577 1.00 64.88 198 ASN A CA 1
ATOM 1584 C C . ASN A 1 198 ? 4.451 10.173 21.266 1.00 64.88 198 ASN A C 1
ATOM 1586 O O . ASN A 1 198 ? 5.429 9.665 20.731 1.00 64.88 198 ASN A O 1
ATOM 1590 N N . LEU A 1 199 ? 3.234 10.118 20.717 1.00 61.81 199 LEU A N 1
ATOM 1591 C CA . LEU A 1 199 ? 2.973 9.540 19.396 1.00 61.81 199 LEU A CA 1
ATOM 1592 C C . LEU A 1 199 ? 3.713 10.309 18.301 1.00 61.81 199 LEU A C 1
ATOM 1594 O O . LEU A 1 199 ? 4.370 9.696 17.468 1.00 61.81 199 LEU A O 1
ATOM 1598 N N . TYR A 1 200 ? 3.664 11.640 18.334 1.00 68.25 200 TYR A N 1
ATOM 1599 C CA . TYR A 1 200 ? 4.377 12.503 17.396 1.00 68.25 200 TYR A CA 1
ATOM 1600 C C . TYR A 1 200 ? 5.899 12.332 17.502 1.00 68.25 200 TYR A C 1
ATOM 1602 O O . TYR A 1 200 ? 6.587 12.184 16.496 1.00 68.25 200 TYR A O 1
ATOM 1610 N N . PHE A 1 201 ? 6.429 12.271 18.723 1.00 68.06 201 PHE A N 1
ATOM 1611 C CA . PHE A 1 201 ? 7.844 12.013 18.975 1.00 68.06 201 PHE A CA 1
ATOM 1612 C C . PHE A 1 201 ? 8.254 10.618 18.492 1.00 68.06 201 PHE A C 1
ATOM 1614 O O . PHE A 1 201 ? 9.249 10.478 17.788 1.00 68.06 201 PHE A O 1
ATOM 1621 N N . PHE A 1 202 ? 7.463 9.589 18.797 1.00 61.50 202 PHE A N 1
ATOM 1622 C CA . PHE A 1 202 ? 7.686 8.227 18.320 1.00 61.50 202 PHE A CA 1
ATOM 1623 C C . PHE A 1 202 ? 7.679 8.159 16.792 1.00 61.50 202 PHE A C 1
ATOM 1625 O O . PHE A 1 202 ? 8.559 7.534 16.212 1.00 61.50 202 PHE A O 1
ATOM 1632 N N . ILE A 1 203 ? 6.753 8.866 16.137 1.00 57.34 203 ILE A N 1
ATOM 1633 C CA . ILE A 1 203 ? 6.708 9.009 14.681 1.00 57.34 203 ILE A CA 1
ATOM 1634 C C . ILE A 1 203 ? 8.008 9.625 14.148 1.00 57.34 203 ILE A C 1
ATOM 1636 O O . ILE A 1 203 ? 8.604 9.067 13.230 1.00 57.34 203 ILE A O 1
ATOM 1640 N N . ILE A 1 204 ? 8.471 10.736 14.729 1.00 60.69 204 ILE A N 1
ATOM 1641 C CA . ILE A 1 204 ? 9.703 11.411 14.296 1.00 60.69 204 ILE A CA 1
ATOM 1642 C C . ILE A 1 204 ? 10.927 10.509 14.480 1.00 60.69 204 ILE A C 1
ATOM 1644 O O . ILE A 1 204 ? 11.767 10.428 13.587 1.00 60.69 204 ILE A O 1
ATOM 1648 N N . TYR A 1 205 ? 11.027 9.805 15.608 1.00 57.75 205 TYR A N 1
ATOM 1649 C CA . TYR A 1 205 ? 12.166 8.931 15.905 1.00 57.75 205 TYR A CA 1
ATOM 1650 C C . TYR A 1 205 ? 12.149 7.623 15.116 1.00 57.75 205 TYR A C 1
ATOM 1652 O O . TYR A 1 205 ? 13.211 7.068 14.835 1.00 57.75 205 TYR A O 1
ATOM 1660 N N . GLN A 1 206 ? 10.964 7.129 14.753 1.00 49.41 206 GLN A N 1
ATOM 1661 C CA . GLN A 1 206 ? 10.823 5.975 13.877 1.00 49.41 206 GLN A CA 1
ATOM 1662 C C . GLN A 1 206 ? 10.960 6.319 12.403 1.00 49.41 206 GLN A C 1
ATOM 1664 O O . GLN A 1 206 ? 11.054 5.377 11.620 1.00 49.41 206 GLN A O 1
ATOM 1669 N N . MET A 1 207 ? 11.016 7.600 12.007 1.00 45.28 207 MET A N 1
ATOM 1670 C CA . MET A 1 207 ? 11.388 7.939 10.638 1.00 45.28 207 MET A CA 1
ATOM 1671 C C . MET A 1 207 ? 12.778 7.352 10.390 1.00 45.28 207 MET A C 1
ATOM 1673 O O . MET A 1 207 ? 13.763 7.844 10.956 1.00 45.28 207 MET A O 1
ATOM 1677 N N . PRO A 1 208 ? 12.909 6.292 9.569 1.00 47.22 208 PRO A N 1
ATOM 1678 C CA . PRO A 1 208 ? 14.230 5.874 9.164 1.00 47.22 208 PRO A CA 1
ATOM 1679 C C . PRO A 1 208 ? 14.837 7.094 8.473 1.00 47.22 208 PRO A C 1
ATOM 1681 O O . PRO A 1 208 ? 14.220 7.633 7.551 1.00 47.22 208 PRO A O 1
ATOM 1684 N N . LYS A 1 209 ? 16.012 7.558 8.938 1.00 56.09 209 LYS A N 1
ATOM 1685 C CA . LYS A 1 209 ? 16.797 8.586 8.229 1.00 56.09 209 LYS A CA 1
ATOM 1686 C C . LYS A 1 209 ? 16.682 8.281 6.740 1.00 56.09 209 LYS A C 1
ATOM 1688 O O . LYS A 1 209 ? 16.938 7.113 6.430 1.00 56.09 209 LYS A O 1
ATOM 1693 N N . PRO A 1 210 ? 16.263 9.236 5.882 1.00 53.97 210 PRO A N 1
ATOM 1694 C CA . PRO A 1 210 ? 15.829 8.975 4.512 1.00 53.97 210 PRO A CA 1
ATOM 1695 C C . PRO A 1 210 ? 16.832 8.046 3.846 1.00 53.97 210 PRO A C 1
ATOM 1697 O O . PRO A 1 210 ? 17.950 8.427 3.501 1.00 53.97 210 PRO A O 1
ATOM 1700 N N . GLY A 1 211 ? 16.468 6.768 3.842 1.00 63.78 211 GLY A N 1
ATOM 1701 C CA . GLY A 1 211 ? 17.377 5.716 3.455 1.00 63.78 211 GLY A CA 1
ATOM 1702 C C . GLY A 1 211 ? 17.446 5.670 1.943 1.00 63.78 211 GLY A C 1
ATOM 1703 O O . GLY A 1 211 ? 16.770 6.403 1.230 1.00 63.78 211 GLY A O 1
ATOM 1704 N N . ASN A 1 212 ? 18.192 4.708 1.435 1.00 75.50 212 ASN A N 1
ATOM 1705 C CA . ASN A 1 212 ? 18.145 4.378 0.017 1.00 75.50 212 ASN A CA 1
ATOM 1706 C C . ASN A 1 212 ? 16.781 3.828 -0.429 1.00 75.50 212 ASN A C 1
ATOM 1708 O O . ASN A 1 212 ? 16.453 3.907 -1.602 1.00 75.50 212 ASN A O 1
ATOM 1712 N N . LYS A 1 213 ? 15.969 3.312 0.505 1.00 79.38 213 LYS A N 1
ATOM 1713 C CA . LYS A 1 213 ? 14.736 2.578 0.191 1.00 79.38 213 LYS A CA 1
ATOM 1714 C C . LYS A 1 213 ? 13.713 3.377 -0.631 1.00 79.38 213 LYS A C 1
ATOM 1716 O O . LYS A 1 213 ? 13.279 2.841 -1.640 1.00 79.38 213 LYS A O 1
ATOM 1721 N N . PRO A 1 214 ? 13.322 4.621 -0.280 1.00 82.00 214 PRO A N 1
ATOM 1722 C CA . PRO A 1 214 ? 12.350 5.369 -1.085 1.00 82.00 214 PRO A CA 1
ATOM 1723 C C . PRO A 1 214 ? 12.862 5.663 -2.498 1.00 82.00 214 PRO A C 1
ATOM 1725 O O . PRO A 1 214 ? 12.109 5.571 -3.462 1.00 82.00 214 PRO A O 1
ATOM 1728 N N . LYS A 1 215 ? 14.162 5.955 -2.621 1.00 86.19 215 LYS A N 1
ATOM 1729 C CA . LYS A 1 215 ? 14.826 6.156 -3.911 1.00 86.19 215 LYS A CA 1
ATOM 1730 C C . LYS A 1 215 ? 14.832 4.870 -4.746 1.00 86.19 215 LYS A C 1
ATOM 1732 O O . LYS A 1 215 ? 14.524 4.914 -5.931 1.00 86.19 215 LYS A O 1
ATOM 1737 N N . ASP A 1 216 ? 15.093 3.726 -4.117 1.00 87.12 216 ASP A N 1
ATOM 1738 C CA . ASP A 1 216 ? 15.052 2.407 -4.761 1.00 87.12 216 ASP A CA 1
ATOM 1739 C C . ASP A 1 216 ? 13.637 2.051 -5.225 1.00 87.12 216 ASP A C 1
ATOM 1741 O O . ASP A 1 216 ? 13.460 1.658 -6.373 1.00 87.12 216 ASP A O 1
ATOM 1745 N N . PHE A 1 217 ? 12.614 2.274 -4.390 1.00 86.62 217 PHE A N 1
ATOM 1746 C CA . PHE A 1 217 ? 11.212 2.108 -4.794 1.00 86.62 217 PHE A CA 1
ATOM 1747 C C . PHE A 1 217 ? 10.853 2.981 -5.993 1.00 86.62 217 PHE A C 1
ATOM 1749 O O . PHE A 1 217 ? 10.118 2.539 -6.876 1.00 86.62 217 PHE A O 1
ATOM 1756 N N . ARG A 1 218 ? 11.392 4.203 -6.055 1.00 90.94 218 ARG A N 1
ATOM 1757 C CA . ARG A 1 218 ? 11.164 5.090 -7.190 1.00 90.94 218 ARG A CA 1
ATOM 1758 C C . ARG A 1 218 ? 11.792 4.532 -8.464 1.00 90.94 218 ARG A C 1
ATOM 1760 O O . ARG A 1 218 ? 11.081 4.420 -9.457 1.00 90.94 218 ARG A O 1
ATOM 1767 N N . ILE A 1 219 ? 13.050 4.091 -8.413 1.00 91.50 219 ILE A N 1
ATOM 1768 C CA . ILE A 1 219 ? 13.733 3.422 -9.535 1.00 91.50 219 ILE A CA 1
ATOM 1769 C C . ILE A 1 219 ? 12.930 2.203 -10.021 1.00 91.50 219 ILE A C 1
ATOM 1771 O O . ILE A 1 219 ? 12.654 2.082 -11.212 1.00 91.50 219 ILE A O 1
ATOM 1775 N N . ILE A 1 220 ? 12.484 1.347 -9.097 1.00 91.88 220 ILE A N 1
ATOM 1776 C CA . ILE A 1 220 ? 11.678 0.152 -9.394 1.00 91.88 220 ILE A CA 1
ATOM 1777 C C . ILE A 1 220 ? 10.368 0.525 -10.091 1.00 91.88 220 ILE A C 1
ATOM 1779 O O . ILE A 1 220 ? 10.019 -0.057 -11.116 1.00 91.88 220 ILE A O 1
ATOM 1783 N N . SER A 1 221 ? 9.657 1.525 -9.558 1.00 92.75 221 SER A N 1
ATOM 1784 C CA . SER A 1 221 ? 8.384 1.979 -10.125 1.00 92.75 221 SER A CA 1
ATOM 1785 C C . SER A 1 221 ? 8.547 2.512 -11.546 1.00 92.75 221 SER A C 1
ATOM 1787 O O . SER A 1 221 ? 7.685 2.293 -12.391 1.00 92.75 221 SER A O 1
ATOM 1789 N N . VAL A 1 222 ? 9.672 3.176 -11.816 1.00 96.06 222 VAL A N 1
ATOM 1790 C CA . VAL A 1 222 ? 9.970 3.746 -13.124 1.00 96.06 222 VAL A CA 1
ATOM 1791 C C . VAL A 1 222 ? 10.320 2.644 -14.119 1.00 96.06 222 VAL A C 1
ATOM 1793 O O . VAL A 1 222 ? 9.766 2.643 -15.209 1.00 96.06 222 VAL A O 1
ATOM 1796 N N . ILE A 1 223 ? 11.134 1.652 -13.739 1.00 95.06 223 ILE A N 1
ATOM 1797 C CA . ILE A 1 223 ? 11.413 0.484 -14.594 1.00 95.06 223 ILE A CA 1
ATOM 1798 C C . ILE A 1 223 ? 10.125 -0.283 -14.931 1.00 95.06 223 ILE A C 1
ATOM 1800 O O . ILE A 1 223 ? 9.931 -0.689 -16.077 1.00 95.06 223 ILE A O 1
ATOM 1804 N N . ALA A 1 224 ? 9.217 -0.443 -13.964 1.00 92.25 224 ALA A N 1
ATOM 1805 C CA . ALA A 1 224 ? 7.922 -1.071 -14.208 1.00 92.25 224 ALA A CA 1
ATOM 1806 C C . ALA A 1 224 ? 7.071 -0.280 -15.222 1.00 92.25 224 ALA A C 1
ATOM 1808 O O . ALA A 1 224 ? 6.450 -0.882 -16.093 1.00 92.25 224 ALA A O 1
ATOM 1809 N N . GLN A 1 225 ? 7.083 1.057 -15.163 1.00 94.12 225 GLN A N 1
ATOM 1810 C CA . GLN A 1 225 ? 6.422 1.906 -16.165 1.00 94.12 225 GLN A CA 1
ATOM 1811 C C . GLN A 1 225 ? 7.103 1.818 -17.537 1.00 94.12 225 GLN A C 1
ATOM 1813 O O . GLN A 1 225 ? 6.419 1.708 -18.554 1.00 94.12 225 GLN A O 1
ATOM 1818 N N . SER A 1 226 ? 8.438 1.785 -17.576 1.00 96.56 226 SER A N 1
ATOM 1819 C CA . SER A 1 226 ? 9.206 1.623 -18.813 1.00 96.56 226 SER A CA 1
ATOM 1820 C C . SER A 1 226 ? 8.863 0.328 -19.548 1.00 96.56 226 SER A C 1
ATOM 1822 O O . SER A 1 226 ? 8.864 0.319 -20.772 1.00 96.56 226 SER A O 1
ATOM 1824 N N . ARG A 1 227 ? 8.514 -0.756 -18.840 1.00 95.19 227 ARG A N 1
ATOM 1825 C CA . ARG A 1 227 ? 8.033 -2.010 -19.453 1.00 95.19 227 ARG A CA 1
ATOM 1826 C C . ARG A 1 227 ? 6.721 -1.826 -20.229 1.00 95.19 227 ARG A C 1
ATOM 1828 O O . ARG A 1 227 ? 6.530 -2.444 -21.278 1.00 95.19 227 ARG A O 1
ATOM 1835 N N . THR A 1 228 ? 5.824 -0.967 -19.751 1.00 94.94 228 THR A N 1
ATOM 1836 C CA . THR A 1 228 ? 4.595 -0.629 -20.485 1.00 94.94 228 THR A CA 1
ATOM 1837 C C . THR A 1 228 ? 4.928 0.118 -21.776 1.00 94.94 228 THR A C 1
ATOM 1839 O O . THR A 1 228 ? 4.418 -0.242 -22.834 1.00 94.94 228 THR A O 1
ATOM 1842 N N . ILE A 1 229 ? 5.842 1.094 -21.716 1.00 96.94 229 ILE A N 1
ATOM 1843 C CA . ILE A 1 229 ? 6.309 1.828 -22.906 1.00 96.94 229 ILE A CA 1
ATOM 1844 C C . ILE A 1 229 ? 7.031 0.891 -23.878 1.00 96.94 229 ILE A C 1
ATOM 1846 O O . ILE A 1 229 ? 6.792 0.946 -25.079 1.00 96.94 229 ILE A O 1
ATOM 1850 N N . MET A 1 230 ? 7.860 -0.019 -23.365 1.00 97.19 230 MET A N 1
ATOM 1851 C CA . MET A 1 230 ? 8.520 -1.067 -24.144 1.00 97.19 230 MET A CA 1
ATOM 1852 C C . MET A 1 230 ? 7.487 -1.859 -24.962 1.00 97.19 230 MET A C 1
ATOM 1854 O O . MET A 1 230 ? 7.616 -1.970 -26.178 1.00 97.19 230 MET A O 1
ATOM 1858 N N . SER A 1 231 ? 6.413 -2.326 -24.317 1.00 95.38 231 SER A N 1
ATOM 1859 C CA . SER A 1 231 ? 5.325 -3.064 -24.980 1.00 95.38 231 SER A CA 1
ATOM 1860 C C . SER A 1 231 ? 4.608 -2.220 -26.042 1.00 95.38 231 SER A C 1
ATOM 1862 O O . SER A 1 231 ? 4.303 -2.719 -27.121 1.00 95.38 231 SER A O 1
ATOM 1864 N N . TYR A 1 232 ? 4.381 -0.933 -25.761 1.00 96.75 232 TYR A N 1
ATOM 1865 C CA . TYR A 1 232 ? 3.772 0.009 -26.703 1.00 96.75 232 TYR A CA 1
ATOM 1866 C C . TYR A 1 232 ? 4.638 0.248 -27.951 1.00 96.75 232 TYR A C 1
ATOM 1868 O O . TYR A 1 232 ? 4.117 0.255 -29.064 1.00 96.75 232 TYR A O 1
ATOM 1876 N N . ILE A 1 233 ? 5.957 0.397 -27.789 1.00 97.25 233 ILE A N 1
ATOM 1877 C CA . ILE A 1 233 ? 6.891 0.578 -28.912 1.00 97.25 233 ILE A CA 1
ATOM 1878 C C . ILE A 1 233 ? 6.858 -0.638 -29.842 1.00 97.25 233 ILE A C 1
ATOM 1880 O O . ILE A 1 233 ? 6.681 -0.465 -31.044 1.00 97.25 233 ILE A O 1
ATOM 1884 N N . SER A 1 234 ? 6.952 -1.853 -29.295 1.00 96.56 234 SER A N 1
ATOM 1885 C CA . SER A 1 234 ? 6.909 -3.083 -30.102 1.00 96.56 234 SER A CA 1
ATOM 1886 C C . SER A 1 234 ? 5.572 -3.276 -30.814 1.00 96.56 234 SER A C 1
ATOM 1888 O O . SER A 1 234 ? 5.553 -3.660 -31.981 1.00 96.56 234 SER A O 1
ATOM 1890 N N . ALA A 1 235 ? 4.457 -2.916 -30.173 1.00 96.56 235 ALA A N 1
ATOM 1891 C CA . ALA A 1 235 ? 3.145 -2.979 -30.810 1.00 96.56 235 ALA A CA 1
ATOM 1892 C C . ALA A 1 235 ? 3.010 -2.042 -32.028 1.00 96.56 235 ALA A C 1
ATOM 1894 O O . ALA A 1 235 ? 2.288 -2.377 -32.962 1.00 96.56 235 ALA A O 1
ATOM 1895 N N . ASN A 1 236 ? 3.692 -0.891 -32.030 1.00 97.19 236 ASN A N 1
ATOM 1896 C CA . ASN A 1 236 ? 3.591 0.101 -33.107 1.00 97.19 236 ASN A CA 1
ATOM 1897 C C . ASN A 1 236 ? 4.669 -0.036 -34.188 1.00 97.19 236 ASN A C 1
ATOM 1899 O O . ASN A 1 236 ? 4.406 0.269 -35.347 1.00 97.19 236 ASN A O 1
ATOM 1903 N N . ASN A 1 237 ? 5.876 -0.456 -33.807 1.00 96.00 237 ASN A N 1
ATOM 1904 C CA . ASN A 1 237 ? 7.039 -0.497 -34.696 1.00 96.00 237 ASN A CA 1
ATOM 1905 C C . ASN A 1 237 ? 7.421 -1.922 -35.121 1.00 96.00 237 ASN A C 1
ATOM 1907 O O . ASN A 1 237 ? 8.343 -2.086 -35.911 1.00 96.00 237 ASN A O 1
ATOM 1911 N N . GLU A 1 238 ? 6.759 -2.945 -34.571 1.00 96.19 238 GLU A N 1
ATOM 1912 C CA . GLU A 1 238 ? 7.081 -4.372 -34.746 1.00 96.19 238 GLU A CA 1
ATOM 1913 C C . GLU A 1 238 ? 8.488 -4.777 -34.251 1.00 96.19 238 GLU A C 1
ATOM 1915 O O . GLU A 1 238 ? 8.937 -5.910 -34.470 1.00 96.19 238 GLU A O 1
ATOM 1920 N N . ASP A 1 239 ? 9.198 -3.872 -33.572 1.00 97.56 239 ASP A N 1
ATOM 1921 C CA . ASP A 1 239 ? 10.507 -4.076 -32.956 1.00 97.56 239 ASP A CA 1
ATOM 1922 C C . ASP A 1 239 ? 10.750 -3.099 -31.784 1.00 97.56 239 ASP A C 1
ATOM 1924 O O . ASP A 1 239 ? 9.917 -2.252 -31.456 1.00 97.56 239 ASP A O 1
ATOM 1928 N N . TYR A 1 240 ? 11.908 -3.221 -31.134 1.00 97.81 240 TYR A N 1
ATOM 1929 C CA . TYR A 1 240 ? 12.349 -2.367 -30.031 1.00 97.81 240 TYR A CA 1
ATOM 1930 C C . TYR A 1 240 ? 13.468 -1.390 -30.425 1.00 97.81 240 TYR A C 1
ATOM 1932 O O . TYR A 1 240 ? 14.151 -0.857 -29.548 1.00 97.81 240 TYR A O 1
ATOM 1940 N N . SER A 1 241 ? 13.674 -1.113 -31.717 1.00 97.00 241 SER A N 1
ATOM 1941 C CA . SER A 1 241 ? 14.757 -0.238 -32.205 1.00 97.00 241 SER A CA 1
ATOM 1942 C C . SER A 1 241 ? 14.726 1.154 -31.556 1.00 97.00 241 SER A C 1
ATOM 1944 O O . SER A 1 241 ? 15.763 1.719 -31.199 1.00 97.00 241 SER A O 1
ATOM 1946 N N . GLN A 1 242 ? 13.521 1.674 -31.306 1.00 97.12 242 GLN A N 1
ATOM 1947 C CA . GLN A 1 242 ? 13.298 2.974 -30.671 1.00 97.12 242 GLN A CA 1
ATOM 1948 C C . GLN A 1 242 ? 13.323 2.949 -29.138 1.00 97.12 242 GLN A C 1
ATOM 1950 O O . GLN A 1 242 ? 13.359 4.016 -28.524 1.00 97.12 242 GLN A O 1
ATOM 1955 N N . PHE A 1 243 ? 13.332 1.776 -28.494 1.00 97.44 243 PHE A N 1
ATOM 1956 C CA . PHE A 1 243 ? 13.341 1.690 -27.034 1.00 97.44 243 PHE A CA 1
ATOM 1957 C C . PHE A 1 243 ? 14.691 2.168 -26.489 1.00 97.44 243 PHE A C 1
ATOM 1959 O O . PHE A 1 243 ? 15.696 1.464 -26.538 1.00 97.44 243 PHE A O 1
ATOM 1966 N N . SER A 1 244 ? 14.724 3.418 -26.034 1.00 96.56 244 SER A N 1
ATOM 1967 C CA . SER A 1 244 ? 15.914 4.105 -25.537 1.00 96.56 244 SER A CA 1
ATOM 1968 C C . SER A 1 244 ? 15.505 5.273 -24.641 1.00 96.56 244 SER A C 1
ATOM 1970 O O . SER A 1 244 ? 14.362 5.723 -24.691 1.00 96.56 244 SER A O 1
ATOM 1972 N N . CYS A 1 245 ? 16.443 5.829 -23.874 1.00 95.50 245 CYS A N 1
ATOM 1973 C CA . CYS A 1 245 ? 16.187 7.036 -23.081 1.00 95.50 245 CYS A CA 1
ATOM 1974 C C . CYS A 1 245 ? 15.963 8.309 -23.912 1.00 95.50 245 CYS A C 1
ATOM 1976 O O . CYS A 1 245 ? 15.646 9.343 -23.335 1.00 95.50 245 CYS A O 1
ATOM 1978 N N . PHE A 1 246 ? 16.122 8.239 -25.238 1.00 95.50 246 PHE A N 1
ATOM 1979 C CA . PHE A 1 246 ? 15.822 9.334 -26.164 1.00 95.50 246 PHE A CA 1
ATOM 1980 C C . PHE A 1 246 ? 14.416 9.234 -26.765 1.00 95.50 246 PHE A C 1
ATOM 1982 O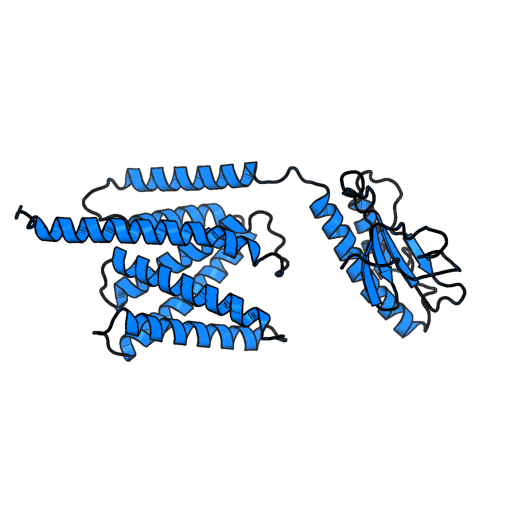 O . PHE A 1 246 ? 13.989 10.137 -27.479 1.00 95.50 246 PHE A O 1
ATOM 1989 N N . TYR A 1 247 ? 13.694 8.141 -26.505 1.00 96.31 247 TYR A N 1
ATOM 1990 C CA . TYR A 1 247 ? 12.283 8.057 -26.859 1.00 96.31 247 TYR A CA 1
ATOM 1991 C C . TYR A 1 247 ? 11.483 9.020 -25.977 1.00 96.31 247 TYR A C 1
ATOM 1993 O O . TYR A 1 247 ? 11.695 9.048 -24.764 1.00 96.31 247 TYR A O 1
ATOM 2001 N N . LEU A 1 248 ? 10.562 9.782 -26.577 1.00 96.56 248 LEU A N 1
ATOM 2002 C CA . LEU A 1 248 ? 9.860 10.900 -25.931 1.00 96.56 248 LEU A CA 1
ATOM 2003 C C . LEU A 1 248 ? 9.259 10.524 -24.565 1.00 96.56 248 LEU A C 1
ATOM 2005 O O . LEU A 1 248 ? 9.455 11.233 -23.582 1.00 96.56 248 LEU A O 1
ATOM 2009 N N . ASP A 1 249 ? 8.594 9.370 -24.480 1.00 96.31 249 ASP A N 1
ATOM 2010 C CA . ASP A 1 249 ? 7.950 8.924 -23.237 1.00 96.31 249 ASP A CA 1
ATOM 2011 C C . ASP A 1 249 ? 8.935 8.298 -22.229 1.00 96.31 249 ASP A C 1
ATOM 2013 O O . ASP A 1 249 ? 8.642 8.206 -21.036 1.00 96.31 249 ASP A O 1
ATOM 2017 N N . MET A 1 250 ? 10.120 7.877 -22.683 1.00 96.75 250 MET A N 1
ATOM 2018 C CA . MET A 1 250 ? 11.170 7.297 -21.834 1.00 96.75 250 MET A CA 1
ATOM 2019 C C . MET A 1 250 ? 12.076 8.354 -21.204 1.00 96.75 250 MET A C 1
ATOM 2021 O O . MET A 1 250 ? 12.620 8.118 -20.125 1.00 96.75 250 MET A O 1
ATOM 2025 N N . GLU A 1 251 ? 12.247 9.510 -21.842 1.00 95.81 251 GLU A N 1
ATOM 2026 C CA . GLU A 1 251 ? 13.100 10.598 -21.357 1.00 95.81 251 GLU A CA 1
ATOM 2027 C C . GLU A 1 251 ? 12.800 11.022 -19.898 1.00 95.81 251 GLU A C 1
ATOM 2029 O O . GLU A 1 251 ? 13.732 11.025 -19.074 1.00 95.81 251 GLU A O 1
ATOM 2034 N N . PRO A 1 252 ? 11.539 11.319 -19.500 1.00 95.88 252 PRO A N 1
ATOM 2035 C CA . PRO A 1 252 ? 11.237 11.684 -18.114 1.00 95.88 252 PRO A CA 1
ATOM 2036 C C . PRO A 1 252 ? 11.473 10.523 -17.138 1.00 95.88 252 PRO A C 1
ATOM 2038 O O . PRO A 1 252 ? 11.877 10.750 -15.995 1.00 95.88 252 PRO A O 1
ATOM 2041 N N . LEU A 1 253 ? 11.280 9.277 -17.580 1.00 95.38 253 LEU A N 1
ATOM 2042 C CA . LEU A 1 253 ? 11.517 8.080 -16.773 1.00 95.38 253 LEU A CA 1
ATOM 2043 C C . LEU A 1 253 ? 13.016 7.867 -16.517 1.00 95.38 253 LEU A C 1
ATOM 2045 O O . LEU A 1 253 ? 13.448 7.747 -15.369 1.00 95.38 253 LEU A O 1
ATOM 2049 N N . CYS A 1 254 ? 13.844 7.900 -17.560 1.00 94.75 254 CYS A N 1
ATOM 2050 C CA . CYS A 1 254 ? 15.294 7.785 -17.413 1.00 94.75 254 CYS A CA 1
ATOM 2051 C C . CYS A 1 254 ? 15.873 8.909 -16.538 1.00 94.75 254 CYS A C 1
ATOM 2053 O O . CYS A 1 254 ? 16.740 8.659 -15.695 1.00 94.75 254 CYS A O 1
ATOM 2055 N N . SER A 1 255 ? 15.348 10.130 -16.679 1.00 93.12 255 SER A N 1
ATOM 2056 C CA . SER A 1 255 ? 15.716 11.274 -15.838 1.00 93.12 255 SER A CA 1
ATOM 2057 C C . SER A 1 255 ? 15.350 11.062 -14.367 1.00 93.12 255 SER A C 1
ATOM 2059 O O . SER A 1 255 ? 16.138 11.386 -13.474 1.00 93.12 255 SER A O 1
ATOM 2061 N N . GLU A 1 256 ? 14.186 10.470 -14.091 1.00 92.12 256 GLU A N 1
ATOM 2062 C CA . GLU A 1 256 ? 13.754 10.155 -12.730 1.00 92.12 256 GLU A CA 1
ATOM 2063 C C . GLU A 1 256 ? 14.639 9.078 -12.081 1.00 92.12 256 GLU A C 1
ATOM 2065 O O . GLU A 1 256 ? 14.990 9.209 -10.905 1.00 92.12 256 GLU A O 1
ATOM 2070 N N . ILE A 1 257 ? 15.067 8.054 -12.829 1.00 91.69 257 ILE A N 1
ATOM 2071 C CA . ILE A 1 257 ? 1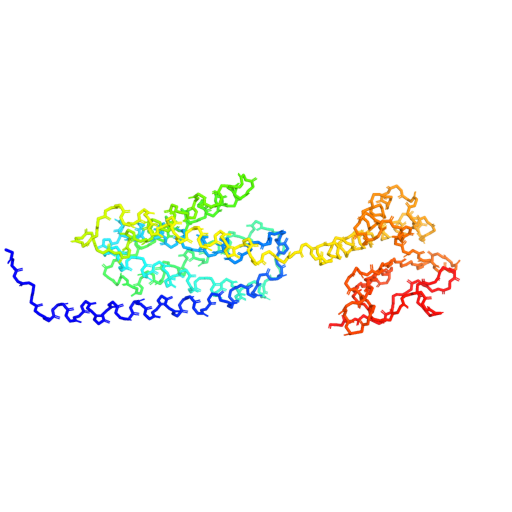6.039 7.061 -12.337 1.00 91.69 257 ILE A CA 1
ATOM 2072 C C . ILE A 1 257 ? 17.365 7.745 -11.990 1.00 91.69 257 ILE A C 1
ATOM 2074 O O . ILE A 1 257 ? 17.846 7.595 -10.864 1.00 91.69 257 ILE A O 1
ATOM 2078 N N . LYS A 1 258 ? 17.901 8.574 -12.898 1.00 90.69 258 LYS A N 1
ATOM 2079 C CA . LYS A 1 258 ? 19.149 9.325 -12.679 1.00 90.69 258 LYS A CA 1
ATOM 2080 C C . LYS A 1 258 ? 19.075 10.201 -11.424 1.00 90.69 258 LYS A C 1
ATOM 2082 O O . LYS A 1 258 ? 19.980 10.178 -10.593 1.00 90.69 258 LYS A O 1
ATOM 2087 N N . LYS A 1 259 ? 17.970 10.932 -11.241 1.00 89.69 259 LYS A N 1
ATOM 2088 C CA . LYS A 1 259 ? 17.727 11.801 -10.075 1.00 89.69 259 LYS A CA 1
ATOM 2089 C C . LYS A 1 259 ? 17.675 11.034 -8.751 1.00 89.69 259 LYS A C 1
ATOM 2091 O O . LYS A 1 259 ? 18.081 11.558 -7.712 1.00 89.69 259 LYS A O 1
ATOM 2096 N N . ASN A 1 260 ? 17.142 9.814 -8.765 1.00 87.75 260 ASN A N 1
ATOM 2097 C CA . ASN A 1 260 ? 17.002 8.988 -7.567 1.00 87.75 260 ASN A CA 1
ATOM 2098 C C . ASN A 1 260 ? 18.233 8.110 -7.296 1.00 87.75 260 ASN A C 1
ATOM 2100 O O . ASN A 1 260 ? 18.291 7.458 -6.254 1.00 87.75 260 ASN A O 1
ATOM 2104 N N . TYR A 1 261 ? 19.244 8.120 -8.162 1.00 86.25 261 TYR A N 1
ATOM 2105 C CA . TYR A 1 261 ? 20.494 7.420 -7.905 1.00 86.25 261 TYR A CA 1
ATOM 2106 C C . TYR A 1 261 ? 21.421 8.214 -6.964 1.00 86.25 261 TYR A C 1
ATOM 2108 O O . TYR A 1 261 ? 21.415 9.446 -6.931 1.00 86.25 261 TYR A O 1
ATOM 2116 N N . LYS A 1 262 ? 22.184 7.503 -6.126 1.00 73.62 262 LYS A N 1
ATOM 2117 C CA . LYS A 1 262 ? 22.788 8.021 -4.886 1.00 73.62 262 LYS A CA 1
ATOM 2118 C C . LYS A 1 262 ? 23.788 9.164 -5.065 1.00 73.62 262 LYS A C 1
ATOM 2120 O O . LYS A 1 262 ? 23.870 10.001 -4.171 1.00 73.62 262 LYS A O 1
ATOM 2125 N N . ASP A 1 263 ? 24.465 9.214 -6.207 1.00 66.00 263 ASP A N 1
ATOM 2126 C CA . ASP A 1 263 ? 25.604 10.109 -6.428 1.00 66.00 263 ASP A CA 1
ATOM 2127 C C . ASP A 1 263 ? 25.393 11.098 -7.585 1.00 66.00 263 ASP A C 1
ATOM 2129 O O . ASP A 1 263 ? 26.340 11.768 -7.977 1.00 66.00 263 ASP A O 1
ATOM 2133 N N . GLY A 1 264 ? 24.186 11.193 -8.165 1.00 55.41 264 GLY A N 1
ATOM 2134 C CA . GLY A 1 264 ? 23.883 12.111 -9.282 1.00 55.41 264 GLY A CA 1
ATOM 2135 C C . GLY A 1 264 ? 24.683 11.878 -10.579 1.00 55.41 264 GLY A C 1
ATOM 2136 O O . GLY A 1 264 ? 24.362 12.470 -11.608 1.00 55.41 264 GLY A O 1
ATOM 2137 N N . ASN A 1 265 ? 25.686 11.000 -10.542 1.00 52.81 265 ASN A N 1
ATOM 2138 C CA . ASN A 1 265 ? 26.553 10.642 -11.653 1.00 52.81 265 ASN A CA 1
ATOM 2139 C C . ASN A 1 265 ? 25.889 9.597 -12.547 1.00 52.81 265 ASN A C 1
ATOM 2141 O O . ASN A 1 265 ? 25.443 8.571 -12.038 1.00 52.81 265 ASN A O 1
ATOM 2145 N N . ASP A 1 266 ? 25.853 9.922 -13.845 1.00 56.84 266 ASP A N 1
ATOM 2146 C CA . ASP A 1 266 ? 25.868 9.150 -15.109 1.00 56.84 266 ASP A CA 1
ATOM 2147 C C . ASP A 1 266 ? 25.244 7.753 -15.240 1.00 56.84 266 ASP A C 1
ATOM 2149 O O . ASP A 1 266 ? 25.197 7.212 -16.342 1.00 56.84 266 ASP A O 1
ATOM 2153 N N . ASN A 1 267 ? 24.644 7.205 -14.195 1.00 63.09 267 ASN A N 1
ATOM 2154 C CA . ASN A 1 267 ? 23.890 5.968 -14.256 1.00 63.09 267 ASN A CA 1
ATOM 2155 C C . ASN A 1 267 ? 22.464 6.284 -14.712 1.00 63.09 267 ASN A C 1
ATOM 2157 O O . ASN A 1 267 ? 21.513 6.345 -13.932 1.00 63.09 267 ASN A O 1
ATOM 2161 N N . VAL A 1 268 ? 22.349 6.536 -16.013 1.00 70.94 268 VAL A N 1
ATOM 2162 C CA . VAL A 1 268 ? 21.113 6.339 -16.774 1.00 70.94 268 VAL A CA 1
ATOM 2163 C C . VAL A 1 268 ? 20.759 4.845 -16.675 1.00 70.94 268 VAL A C 1
ATOM 2165 O O . VAL A 1 268 ? 21.680 4.024 -16.595 1.00 70.94 268 VAL A O 1
ATOM 2168 N N . PRO A 1 269 ? 19.471 4.451 -16.630 1.00 86.19 269 PRO A N 1
ATOM 2169 C CA . PRO A 1 269 ? 19.139 3.036 -16.736 1.00 86.19 269 PRO A CA 1
ATOM 2170 C C . PRO A 1 269 ? 19.789 2.450 -17.986 1.00 86.19 269 PRO A C 1
ATOM 2172 O O . PRO A 1 269 ? 19.820 3.085 -19.043 1.00 86.19 269 PRO A O 1
ATOM 2175 N N . ILE A 1 270 ? 20.308 1.237 -17.860 1.00 91.88 270 ILE A N 1
ATOM 2176 C CA . ILE A 1 270 ? 20.918 0.564 -18.995 1.00 91.88 270 ILE A CA 1
ATOM 2177 C C . ILE A 1 270 ? 19.793 -0.118 -19.753 1.00 91.88 270 ILE A C 1
ATOM 2179 O O . ILE A 1 270 ? 18.998 -0.863 -19.177 1.00 91.88 270 ILE A O 1
ATOM 2183 N N . ILE A 1 271 ? 19.714 0.200 -21.039 1.00 94.62 271 ILE A N 1
ATOM 2184 C CA . ILE A 1 271 ? 18.765 -0.376 -21.979 1.00 94.62 271 ILE A CA 1
ATOM 2185 C C . ILE A 1 271 ? 19.577 -1.192 -22.973 1.00 94.62 271 ILE A C 1
ATOM 2187 O O . ILE A 1 271 ? 20.557 -0.689 -23.522 1.00 94.62 271 ILE A O 1
ATOM 2191 N N . ALA A 1 272 ? 19.162 -2.435 -23.179 1.00 95.94 272 ALA A N 1
ATOM 2192 C CA . ALA A 1 272 ? 19.761 -3.333 -24.149 1.00 95.94 272 ALA A CA 1
ATOM 2193 C C . ALA A 1 272 ? 18.688 -3.910 -25.068 1.00 95.94 272 ALA A C 1
ATOM 2195 O O . ALA A 1 272 ? 17.566 -4.188 -24.639 1.00 95.94 272 ALA A O 1
ATOM 2196 N N . ARG A 1 273 ? 19.054 -4.100 -26.330 1.00 97.25 273 ARG A N 1
ATOM 2197 C CA . ARG A 1 273 ? 18.240 -4.693 -27.391 1.00 97.25 273 ARG A CA 1
ATOM 2198 C C . ARG A 1 273 ? 18.989 -5.856 -28.028 1.00 97.25 273 ARG A C 1
ATOM 2200 O O . ARG A 1 273 ? 20.219 -5.847 -28.074 1.00 97.25 273 ARG A O 1
ATOM 2207 N N . SER A 1 274 ? 18.273 -6.860 -28.521 1.00 96.44 274 SER A N 1
ATOM 2208 C CA . SER A 1 274 ? 18.871 -7.935 -29.322 1.00 96.44 274 SER A CA 1
ATOM 2209 C C . SER A 1 274 ? 19.386 -7.405 -30.669 1.00 96.44 274 SER A C 1
ATOM 2211 O O . SER A 1 274 ? 19.051 -6.298 -31.087 1.00 96.44 274 SER A O 1
ATOM 2213 N N . ALA A 1 275 ? 20.213 -8.192 -31.368 1.00 96.75 275 ALA A N 1
ATOM 2214 C CA . ALA A 1 275 ? 20.792 -7.803 -32.663 1.00 96.75 275 ALA A CA 1
ATOM 2215 C C . ALA A 1 275 ? 19.741 -7.476 -33.740 1.00 96.75 275 ALA A C 1
ATOM 2217 O O . ALA A 1 275 ? 19.983 -6.651 -34.615 1.00 96.75 275 ALA A O 1
ATOM 2218 N N . ASP A 1 276 ? 18.590 -8.139 -33.674 1.00 96.50 276 ASP A N 1
ATOM 2219 C CA . ASP A 1 276 ? 17.444 -7.981 -34.569 1.00 96.50 276 ASP A CA 1
ATOM 2220 C C . ASP A 1 276 ? 16.362 -7.047 -34.001 1.00 96.50 276 ASP A C 1
ATOM 2222 O O . ASP A 1 276 ? 15.286 -6.926 -34.584 1.00 96.50 276 ASP A O 1
ATOM 2226 N N . PHE A 1 277 ? 16.631 -6.411 -32.854 1.00 96.88 277 PHE A N 1
ATOM 2227 C CA . PHE A 1 277 ? 15.699 -5.563 -32.111 1.00 96.88 277 PHE A CA 1
ATOM 2228 C C . PHE A 1 277 ? 14.372 -6.246 -31.739 1.00 96.88 277 PHE A C 1
ATOM 2230 O O . PHE A 1 277 ? 13.408 -5.557 -31.412 1.00 96.88 277 PHE A O 1
ATOM 2237 N N . LYS A 1 278 ? 14.291 -7.582 -31.763 1.00 97.38 278 LYS A N 1
ATOM 2238 C CA . LYS A 1 278 ? 13.083 -8.337 -31.386 1.00 97.38 278 LYS A CA 1
ATOM 2239 C C . LYS A 1 278 ? 12.930 -8.556 -29.891 1.00 97.38 278 LYS A C 1
ATOM 2241 O O . LYS A 1 278 ? 11.848 -8.924 -29.448 1.00 97.38 278 LYS A O 1
ATOM 2246 N N . GLU A 1 279 ? 13.965 -8.266 -29.119 1.00 97.44 279 GLU A N 1
ATOM 2247 C CA . GLU A 1 279 ? 13.934 -8.296 -27.666 1.00 97.44 279 GLU A CA 1
ATOM 2248 C C . GLU A 1 279 ? 14.548 -7.012 -27.109 1.00 97.44 279 GLU A C 1
ATOM 2250 O O . GLU A 1 279 ? 15.480 -6.436 -27.681 1.00 97.44 279 GLU A O 1
ATOM 2255 N N . ALA A 1 280 ? 14.039 -6.580 -25.960 1.00 97.69 280 ALA A N 1
ATOM 2256 C CA . ALA A 1 280 ? 14.579 -5.474 -25.188 1.00 97.69 280 ALA A CA 1
ATOM 2257 C C . ALA A 1 280 ? 14.534 -5.762 -23.688 1.00 97.69 280 ALA A C 1
ATOM 2259 O O . ALA A 1 280 ? 13.649 -6.469 -23.201 1.00 97.69 280 ALA A O 1
ATOM 2260 N N . CYS A 1 281 ? 15.451 -5.149 -22.949 1.00 97.25 281 CYS A N 1
ATOM 2261 C CA . CYS A 1 281 ? 15.384 -5.070 -21.503 1.00 97.25 281 CYS A CA 1
ATOM 2262 C C . CYS A 1 281 ? 15.927 -3.743 -20.984 1.00 97.25 281 CYS A C 1
ATOM 2264 O O . CYS A 1 281 ? 16.650 -3.011 -21.662 1.00 97.25 281 CYS A O 1
ATOM 2266 N N . ILE A 1 282 ? 15.554 -3.445 -19.748 1.00 96.69 282 ILE A N 1
ATOM 2267 C CA . ILE A 1 282 ? 15.993 -2.281 -18.997 1.00 96.69 282 ILE A CA 1
ATOM 2268 C C . ILE A 1 282 ? 16.332 -2.706 -17.573 1.00 96.69 282 ILE A C 1
ATOM 2270 O O . ILE A 1 282 ? 15.599 -3.475 -16.947 1.00 96.69 282 ILE A O 1
ATOM 2274 N N . TYR A 1 283 ? 17.427 -2.183 -17.033 1.00 94.69 283 TYR A N 1
ATOM 2275 C CA . TYR A 1 283 ? 17.777 -2.410 -15.639 1.00 94.69 283 TYR A CA 1
ATOM 2276 C C . TYR A 1 283 ? 18.480 -1.213 -15.004 1.00 94.69 283 TYR A C 1
ATOM 2278 O O . TYR A 1 283 ? 19.022 -0.334 -15.675 1.00 94.69 283 TYR A O 1
ATOM 2286 N N . SER A 1 284 ? 18.471 -1.190 -13.672 1.00 92.19 284 SER A N 1
ATOM 2287 C CA . SER A 1 284 ? 19.237 -0.231 -12.877 1.00 92.19 284 SER A CA 1
ATOM 2288 C C . SER A 1 284 ? 19.753 -0.888 -11.598 1.00 92.19 284 SER A C 1
ATOM 2290 O O . SER A 1 284 ? 19.022 -1.667 -10.972 1.00 92.19 284 SER A O 1
ATOM 2292 N N . PRO A 1 285 ? 20.977 -0.552 -11.153 1.00 88.94 285 PRO A N 1
ATOM 2293 C CA . PRO A 1 285 ? 21.402 -0.851 -9.793 1.00 88.94 285 PRO A CA 1
ATOM 2294 C C . PRO A 1 285 ? 20.523 -0.098 -8.786 1.00 88.94 285 PRO A C 1
ATOM 2296 O O . PRO A 1 285 ? 20.093 1.033 -9.034 1.00 88.94 285 PRO A O 1
ATOM 2299 N N . LEU A 1 286 ? 20.265 -0.722 -7.639 1.00 87.50 286 LEU A N 1
ATOM 2300 C CA . LEU A 1 286 ? 19.568 -0.101 -6.515 1.00 87.50 286 LEU A CA 1
ATOM 2301 C C . LEU A 1 286 ? 20.583 0.512 -5.549 1.00 87.50 286 LEU A C 1
ATOM 2303 O O . LEU A 1 286 ? 21.637 -0.053 -5.273 1.00 87.50 286 LEU A O 1
ATOM 2307 N N . ASN A 1 287 ? 20.259 1.656 -4.960 1.00 84.62 287 ASN A N 1
ATOM 2308 C CA . ASN A 1 287 ? 21.142 2.384 -4.055 1.00 84.62 287 ASN A CA 1
ATOM 2309 C C . ASN A 1 287 ? 21.501 1.565 -2.802 1.00 84.62 287 ASN A C 1
ATOM 2311 O O . ASN A 1 287 ? 22.537 1.815 -2.175 1.00 84.62 287 ASN A O 1
ATOM 2315 N N . GLY A 1 288 ? 20.624 0.647 -2.376 1.00 71.12 288 GLY A N 1
ATOM 2316 C CA . GLY A 1 288 ? 20.820 -0.275 -1.252 1.00 71.12 288 GLY A CA 1
ATOM 2317 C C . GLY A 1 288 ? 21.839 -1.399 -1.478 1.00 71.12 288 GLY A C 1
ATOM 2318 O O . GLY A 1 288 ? 22.320 -1.937 -0.481 1.00 71.12 288 GLY A O 1
ATOM 2319 N N . ALA A 1 289 ? 22.197 -1.681 -2.738 1.00 63.41 289 ALA A N 1
ATOM 2320 C CA . ALA A 1 289 ? 23.113 -2.731 -3.194 1.00 63.41 289 ALA A CA 1
ATOM 2321 C C . ALA A 1 289 ? 24.315 -2.954 -2.260 1.00 63.41 289 ALA A C 1
ATOM 2323 O O . ALA A 1 289 ? 24.417 -3.984 -1.601 1.00 63.41 289 ALA A O 1
ATOM 2324 N N . LYS A 1 290 ? 25.150 -1.925 -2.070 1.00 55.44 290 LYS A N 1
ATOM 2325 C CA . LYS A 1 290 ? 26.433 -2.034 -1.348 1.00 55.44 290 LYS A CA 1
ATOM 2326 C C . LYS A 1 290 ? 26.335 -2.391 0.144 1.00 55.44 290 LYS A C 1
ATOM 2328 O O . LYS A 1 290 ? 27.361 -2.593 0.786 1.00 55.44 290 LYS A O 1
ATOM 2333 N N . LYS A 1 291 ? 25.134 -2.384 0.738 1.00 54.97 291 LYS A N 1
ATOM 2334 C CA . LYS A 1 291 ? 24.903 -2.752 2.151 1.00 54.97 291 LYS A CA 1
ATOM 2335 C C . LYS A 1 291 ? 24.092 -4.038 2.320 1.00 54.97 291 LYS A C 1
ATOM 2337 O O . LYS A 1 291 ? 23.927 -4.481 3.456 1.00 54.97 291 LYS A O 1
ATOM 2342 N N . SER A 1 292 ? 23.552 -4.604 1.243 1.00 52.97 292 SER A N 1
ATOM 2343 C CA . SER A 1 292 ? 22.933 -5.927 1.277 1.00 52.97 292 SER A CA 1
ATOM 2344 C C . SER A 1 292 ? 23.996 -7.010 1.121 1.00 52.97 292 SER A C 1
ATOM 2346 O O . SER A 1 292 ? 25.084 -6.757 0.623 1.00 52.97 292 SER A O 1
ATOM 2348 N N . ASN A 1 293 ? 23.699 -8.219 1.587 1.00 49.97 293 ASN A N 1
ATOM 2349 C CA . ASN A 1 293 ? 24.463 -9.405 1.230 1.00 49.97 293 ASN A CA 1
ATOM 2350 C C . ASN A 1 293 ? 23.483 -10.320 0.477 1.00 49.97 293 ASN A C 1
ATOM 2352 O O . ASN A 1 293 ? 22.514 -10.760 1.105 1.00 49.97 293 ASN A O 1
ATOM 2356 N N . PRO A 1 294 ? 23.643 -10.525 -0.843 1.00 52.78 294 PRO A N 1
ATOM 2357 C CA . PRO A 1 294 ? 24.786 -10.128 -1.679 1.00 52.78 294 PRO A CA 1
ATOM 2358 C C . PRO A 1 294 ? 24.880 -8.607 -1.979 1.00 52.78 294 PRO A C 1
ATOM 2360 O O . PRO A 1 294 ? 23.862 -7.904 -1.925 1.00 52.78 294 PRO A O 1
ATOM 2363 N N . PRO A 1 295 ? 26.103 -8.097 -2.253 1.00 56.97 295 PRO A N 1
ATOM 2364 C CA . PRO A 1 295 ? 26.451 -6.669 -2.274 1.00 56.97 295 PRO A CA 1
ATOM 2365 C C . PRO A 1 295 ? 25.978 -5.875 -3.488 1.00 56.97 295 PRO A C 1
ATOM 2367 O O . PRO A 1 295 ? 26.270 -4.686 -3.555 1.00 56.97 295 PRO A O 1
ATOM 2370 N N . ASP A 1 296 ? 25.194 -6.464 -4.386 1.00 64.94 296 ASP A N 1
ATOM 2371 C CA . ASP A 1 296 ? 24.589 -5.736 -5.487 1.00 64.94 296 ASP A CA 1
ATOM 2372 C C . ASP A 1 296 ? 23.189 -6.273 -5.783 1.00 64.94 296 ASP A C 1
ATOM 2374 O O . ASP A 1 296 ? 22.988 -7.466 -6.003 1.00 64.94 296 ASP A O 1
ATOM 2378 N N . LYS A 1 297 ? 22.197 -5.380 -5.718 1.00 83.06 297 LYS A N 1
ATOM 2379 C CA . LYS A 1 297 ? 20.816 -5.669 -6.104 1.00 83.06 297 LYS A CA 1
ATOM 2380 C C . LYS A 1 297 ? 20.457 -4.786 -7.280 1.00 83.06 297 LYS A C 1
ATOM 2382 O O . LYS A 1 297 ? 20.527 -3.560 -7.177 1.00 83.06 297 LYS A O 1
ATOM 2387 N N . TRP A 1 298 ? 20.039 -5.415 -8.364 1.00 89.62 298 TRP A N 1
ATOM 2388 C CA . TRP A 1 298 ? 19.485 -4.744 -9.528 1.00 89.62 298 TRP A CA 1
ATOM 2389 C C . TRP A 1 298 ? 17.990 -5.003 -9.589 1.00 89.62 298 TRP A C 1
ATOM 2391 O O . TRP A 1 298 ? 17.498 -6.018 -9.090 1.00 89.62 298 TRP A O 1
ATOM 2401 N N . TYR A 1 299 ? 17.279 -4.080 -10.220 1.00 92.31 299 TYR A N 1
ATOM 2402 C CA . TYR A 1 299 ? 15.937 -4.342 -10.707 1.00 92.31 299 TYR A CA 1
ATOM 2403 C C . TYR A 1 299 ? 15.994 -4.374 -12.230 1.00 92.31 299 TYR A C 1
ATOM 2405 O O . TYR A 1 299 ? 16.565 -3.466 -12.837 1.00 92.31 299 TYR A O 1
ATOM 2413 N N . CYS A 1 300 ? 15.460 -5.434 -12.826 1.00 94.44 300 CYS A N 1
ATOM 2414 C CA . CYS A 1 300 ? 15.478 -5.664 -14.267 1.00 94.44 300 CYS A CA 1
ATOM 2415 C C . CYS A 1 300 ? 14.056 -5.927 -14.757 1.00 94.44 300 CYS A C 1
ATOM 2417 O O . CYS A 1 300 ? 13.268 -6.534 -14.029 1.00 94.44 300 CYS A O 1
ATOM 2419 N N . ALA A 1 301 ? 13.738 -5.473 -15.967 1.00 96.62 301 ALA A N 1
ATOM 2420 C CA . ALA A 1 301 ? 12.539 -5.853 -16.700 1.00 96.62 301 ALA A CA 1
ATOM 2421 C C . ALA A 1 301 ? 12.874 -6.120 -18.173 1.00 96.62 301 ALA A C 1
ATOM 2423 O O . ALA A 1 301 ? 13.625 -5.352 -18.777 1.00 96.62 301 ALA A O 1
ATOM 2424 N N . ASP A 1 302 ? 12.302 -7.175 -18.749 1.00 96.94 302 ASP A N 1
ATOM 2425 C CA . ASP A 1 302 ? 12.496 -7.556 -20.148 1.00 96.94 302 ASP A CA 1
ATOM 2426 C C . ASP A 1 302 ? 11.176 -7.665 -20.932 1.00 96.94 302 ASP A C 1
ATOM 2428 O O . ASP A 1 302 ? 10.068 -7.658 -20.385 1.00 96.94 302 ASP A O 1
ATOM 2432 N N . SER A 1 303 ? 11.326 -7.721 -22.252 1.00 96.50 303 SER A N 1
ATOM 2433 C CA . SER A 1 303 ? 10.250 -7.804 -23.247 1.00 96.50 303 SER A CA 1
ATOM 2434 C C . SER A 1 303 ? 9.444 -9.106 -23.195 1.00 96.50 303 SER A C 1
ATOM 2436 O O . SER A 1 303 ? 8.272 -9.107 -23.564 1.00 96.50 303 SER A O 1
ATOM 2438 N N . ILE A 1 304 ? 10.026 -10.192 -22.675 1.00 93.50 304 ILE A N 1
ATOM 2439 C CA . ILE A 1 304 ? 9.348 -11.490 -22.497 1.00 93.50 304 ILE A CA 1
ATOM 2440 C C . ILE A 1 304 ? 8.510 -11.552 -21.212 1.00 93.50 304 ILE A C 1
ATOM 2442 O O . ILE A 1 304 ? 7.766 -12.505 -20.984 1.00 93.50 304 ILE A O 1
ATOM 2446 N N . GLY A 1 305 ? 8.570 -10.500 -20.398 1.00 91.81 305 GLY A N 1
ATOM 2447 C CA . GLY A 1 305 ? 7.659 -10.264 -19.292 1.00 91.81 305 GLY A CA 1
ATOM 2448 C C . GLY A 1 305 ? 8.211 -10.610 -17.915 1.00 91.81 305 GLY A C 1
ATOM 2449 O O . GLY A 1 305 ? 7.457 -10.539 -16.934 1.00 91.81 305 GLY A O 1
ATOM 2450 N N . HIS A 1 306 ? 9.503 -10.915 -17.807 1.00 93.94 306 HIS A N 1
ATOM 2451 C CA . HIS A 1 306 ? 10.173 -11.002 -16.522 1.00 93.94 306 HIS A CA 1
ATOM 2452 C C . HIS A 1 306 ? 10.423 -9.598 -15.978 1.00 93.94 306 HIS A C 1
ATOM 2454 O O . HIS A 1 306 ? 10.857 -8.687 -16.681 1.00 93.94 306 HIS A O 1
ATOM 2460 N N . SER A 1 307 ? 10.151 -9.412 -14.691 1.00 93.31 307 SER A N 1
ATOM 2461 C CA . SER A 1 307 ? 10.535 -8.198 -13.981 1.00 93.31 307 SER A CA 1
ATOM 2462 C C . SER A 1 307 ? 10.726 -8.489 -12.506 1.00 93.31 307 SER A C 1
ATOM 2464 O O . SER A 1 307 ? 9.833 -9.063 -11.881 1.00 93.31 307 SER A O 1
ATOM 2466 N N . GLY A 1 308 ? 11.852 -8.083 -11.933 1.00 91.38 308 GLY A N 1
ATOM 2467 C CA . GLY A 1 308 ? 12.125 -8.373 -10.534 1.00 91.38 308 GLY A CA 1
ATOM 2468 C C . GLY A 1 308 ? 13.523 -8.003 -10.077 1.00 91.38 308 GLY A C 1
ATOM 2469 O O . GLY A 1 308 ? 14.308 -7.380 -10.795 1.00 91.38 308 GLY A O 1
ATOM 2470 N N . TYR A 1 309 ? 13.808 -8.403 -8.842 1.00 90.69 309 TYR A N 1
ATOM 2471 C CA . TYR A 1 309 ? 15.121 -8.250 -8.238 1.00 90.69 309 TYR A CA 1
ATOM 2472 C C . TYR A 1 309 ? 16.050 -9.358 -8.712 1.00 90.69 309 TYR A C 1
ATOM 2474 O O . TYR A 1 309 ? 15.638 -10.504 -8.861 1.00 90.69 309 TYR A O 1
ATOM 2482 N N . THR A 1 310 ? 17.320 -9.024 -8.881 1.00 89.38 310 THR A N 1
ATOM 2483 C CA . THR A 1 310 ? 18.380 -9.999 -9.124 1.00 89.38 310 THR A CA 1
ATOM 2484 C C . THR A 1 310 ? 19.638 -9.581 -8.375 1.00 89.38 310 THR A C 1
ATOM 2486 O O . THR A 1 310 ? 19.893 -8.388 -8.184 1.00 89.38 310 THR A O 1
ATOM 2489 N N . SER A 1 311 ? 20.413 -10.574 -7.951 1.00 87.62 311 SER A N 1
ATOM 2490 C CA . SER A 1 311 ? 21.778 -10.443 -7.431 1.00 87.62 311 SER A CA 1
ATOM 2491 C C . SER A 1 311 ? 22.844 -10.845 -8.456 1.00 87.62 311 SER A C 1
ATOM 2493 O O . SER A 1 311 ? 24.039 -10.808 -8.172 1.00 87.62 311 SER A O 1
ATOM 2495 N N . THR A 1 312 ? 22.421 -11.213 -9.666 1.00 87.69 312 THR A N 1
ATOM 2496 C CA . THR A 1 312 ? 23.300 -11.392 -10.823 1.00 87.69 312 THR A CA 1
ATOM 2497 C C . THR A 1 312 ? 23.327 -10.100 -11.620 1.00 87.69 312 THR A C 1
ATOM 2499 O O . THR A 1 312 ? 22.265 -9.606 -12.005 1.00 87.69 312 THR A O 1
ATOM 2502 N N . SER A 1 313 ? 24.524 -9.584 -11.906 1.00 85.38 313 SER A N 1
ATOM 2503 C CA . SER A 1 313 ? 24.665 -8.356 -12.685 1.00 85.38 313 SER A CA 1
ATOM 2504 C C . SER A 1 313 ? 24.078 -8.527 -14.090 1.00 85.38 313 SER A C 1
ATOM 2506 O O . SER A 1 313 ? 24.521 -9.421 -14.829 1.00 85.38 313 SER A O 1
ATOM 2508 N N . PRO A 1 314 ? 23.099 -7.694 -14.485 1.00 81.00 314 PRO A N 1
ATOM 2509 C CA . PRO A 1 314 ? 22.517 -7.776 -15.814 1.00 81.00 314 PRO A CA 1
ATOM 2510 C C . PRO A 1 314 ? 23.477 -7.370 -16.936 1.00 81.00 314 PRO A C 1
ATOM 2512 O O . PRO A 1 314 ? 23.173 -7.687 -18.066 1.00 81.00 314 PRO A O 1
ATOM 2515 N N . ASP A 1 315 ? 24.622 -6.732 -16.653 1.00 75.75 315 ASP A N 1
ATOM 2516 C CA . ASP A 1 315 ? 25.668 -6.440 -17.657 1.00 75.75 315 ASP A CA 1
ATOM 2517 C C . ASP A 1 315 ? 26.618 -7.620 -17.936 1.00 75.75 315 ASP A C 1
ATOM 2519 O O . ASP A 1 315 ? 27.513 -7.528 -18.782 1.00 75.75 315 ASP A O 1
ATOM 2523 N N . SER A 1 316 ? 26.477 -8.728 -17.203 1.00 76.88 316 SER A N 1
ATOM 2524 C CA . SER A 1 316 ? 27.320 -9.903 -17.410 1.00 76.88 316 SER A CA 1
ATOM 2525 C C . SER A 1 316 ? 27.078 -10.491 -18.800 1.00 76.88 316 SER A C 1
ATOM 2527 O O . SER A 1 316 ? 25.974 -10.399 -19.320 1.00 76.88 316 SER A O 1
ATOM 2529 N N . VAL A 1 317 ? 28.095 -11.156 -19.374 1.00 72.00 317 VAL A N 1
ATOM 2530 C CA . VAL A 1 317 ? 28.206 -11.630 -20.782 1.00 72.00 317 VAL A CA 1
ATOM 2531 C C . VAL A 1 317 ? 26.967 -12.365 -21.354 1.00 72.00 317 VAL A C 1
ATOM 2533 O O . VAL A 1 317 ? 26.896 -12.603 -22.557 1.00 72.00 317 VAL A O 1
ATOM 2536 N N . LYS A 1 318 ? 25.984 -12.731 -20.526 1.00 85.94 318 LYS A N 1
ATOM 2537 C CA . LYS A 1 318 ? 24.792 -13.509 -20.882 1.00 85.94 318 LYS A CA 1
ATOM 2538 C C . LYS A 1 318 ? 23.464 -12.743 -20.841 1.00 85.94 318 LYS A C 1
ATOM 2540 O O . LYS A 1 318 ? 22.515 -13.203 -21.471 1.00 85.94 318 LYS A O 1
ATOM 2545 N N . TYR A 1 319 ? 23.365 -11.630 -20.122 1.00 90.88 319 TYR A N 1
ATOM 2546 C CA . TYR A 1 319 ? 22.095 -10.937 -19.872 1.00 90.88 319 TYR A CA 1
ATOM 2547 C C . TYR A 1 319 ? 22.181 -9.508 -20.385 1.00 90.88 319 TYR A C 1
ATOM 2549 O O . TYR A 1 319 ? 23.280 -8.984 -20.454 1.00 90.88 319 TYR A O 1
ATOM 2557 N N . CYS A 1 320 ? 21.052 -8.917 -20.776 1.00 92.44 320 CYS A N 1
ATOM 2558 C CA . CYS A 1 320 ? 20.914 -7.486 -21.075 1.00 92.44 320 CYS A CA 1
ATOM 2559 C C . CYS A 1 320 ? 22.136 -6.763 -21.694 1.00 92.44 320 CYS A C 1
ATOM 2561 O O . CYS A 1 320 ? 22.545 -5.697 -21.234 1.00 92.44 320 CYS A O 1
ATOM 2563 N N . ILE A 1 321 ? 22.689 -7.322 -22.774 1.00 93.75 321 ILE A N 1
ATOM 2564 C CA . ILE A 1 321 ? 23.779 -6.767 -23.576 1.00 93.75 321 ILE A CA 1
ATOM 2565 C C . ILE A 1 321 ? 23.269 -6.376 -24.958 1.00 93.75 321 ILE A C 1
ATOM 2567 O O . ILE A 1 321 ? 22.804 -7.222 -25.729 1.00 93.75 321 ILE A O 1
ATOM 2571 N N . GLU A 1 322 ? 23.468 -5.104 -25.296 1.00 95.00 322 GLU A N 1
ATOM 2572 C CA . GLU A 1 322 ? 23.145 -4.540 -26.606 1.00 95.00 322 GLU A CA 1
ATOM 2573 C C . GLU A 1 322 ? 23.729 -5.383 -27.751 1.00 95.00 322 GLU A C 1
ATOM 2575 O O . GLU A 1 322 ? 24.912 -5.737 -27.764 1.00 95.00 322 GLU A O 1
ATOM 2580 N N . GLY A 1 323 ? 22.879 -5.718 -28.719 1.00 94.00 323 GLY A N 1
ATOM 2581 C CA . GLY A 1 323 ? 23.216 -6.517 -29.889 1.00 94.00 323 GLY A CA 1
ATOM 2582 C C . GLY A 1 323 ? 23.474 -8.000 -29.608 1.00 94.00 323 GLY A C 1
ATOM 2583 O O . GLY A 1 323 ? 23.899 -8.704 -30.522 1.00 94.00 323 GLY A O 1
ATOM 2584 N N . LYS A 1 324 ? 23.265 -8.502 -28.380 1.00 93.38 324 LYS A N 1
ATOM 2585 C CA . LYS A 1 324 ? 23.510 -9.920 -28.039 1.00 93.38 324 LYS A CA 1
ATOM 2586 C C . LYS A 1 324 ? 22.374 -10.588 -27.277 1.00 93.38 324 LYS A C 1
ATOM 2588 O O . LYS A 1 324 ? 21.953 -11.668 -27.669 1.00 93.38 324 LYS A O 1
ATOM 2593 N N . SER A 1 325 ? 21.929 -9.995 -26.175 1.00 93.06 325 SER A N 1
ATOM 2594 C CA . SER A 1 325 ? 20.941 -10.587 -25.269 1.00 93.06 325 SER A CA 1
ATOM 2595 C C . SER A 1 325 ? 20.120 -9.475 -24.648 1.00 93.06 325 SER A C 1
ATOM 2597 O O . SER A 1 325 ? 20.693 -8.532 -24.119 1.00 93.06 325 SER A O 1
ATOM 2599 N N . ALA A 1 326 ? 18.798 -9.577 -24.669 1.00 94.81 326 ALA A N 1
ATOM 2600 C CA . ALA A 1 326 ? 17.934 -8.593 -24.025 1.00 94.81 326 ALA A CA 1
ATOM 2601 C C . ALA A 1 326 ? 16.987 -9.249 -23.014 1.00 94.81 326 ALA A C 1
ATOM 2603 O O . ALA A 1 326 ? 15.822 -8.881 -22.884 1.00 94.81 326 ALA A O 1
ATOM 2604 N N . VAL A 1 327 ? 17.523 -10.236 -22.294 1.00 95.00 327 VAL A N 1
ATOM 2605 C CA . VAL A 1 327 ? 16.814 -11.023 -21.284 1.00 95.00 327 VAL A CA 1
ATOM 2606 C C . VAL A 1 327 ? 17.392 -10.736 -19.902 1.00 95.00 327 VAL A C 1
ATOM 2608 O O . VAL A 1 327 ? 18.615 -10.652 -19.734 1.00 95.00 327 VAL A O 1
ATOM 2611 N N . CYS A 1 328 ? 16.513 -10.598 -18.908 1.00 94.81 328 CYS A N 1
ATOM 2612 C CA . CYS A 1 328 ? 16.919 -10.404 -17.523 1.00 94.81 328 CYS A CA 1
ATOM 2613 C C . CYS A 1 328 ? 17.562 -11.672 -16.927 1.00 94.81 328 CYS A C 1
ATOM 2615 O O . CYS A 1 328 ? 17.202 -12.792 -17.297 1.00 94.81 328 CYS A O 1
ATOM 2617 N N . PRO A 1 329 ? 18.479 -11.533 -15.952 1.00 93.25 329 PRO A N 1
ATOM 2618 C CA . PRO A 1 329 ? 18.969 -12.676 -15.186 1.00 93.25 329 PRO A CA 1
ATOM 2619 C C . PRO A 1 329 ? 17.852 -13.380 -14.392 1.00 93.25 329 PRO A C 1
ATOM 2621 O O . PRO A 1 329 ? 16.790 -12.788 -14.178 1.00 93.25 329 PRO A O 1
ATOM 2624 N N . PRO A 1 330 ? 18.103 -14.601 -13.875 1.00 91.00 330 PRO A N 1
ATOM 2625 C CA . PRO A 1 330 ? 17.192 -15.271 -12.953 1.00 91.00 330 PRO A CA 1
ATOM 2626 C C . PRO A 1 330 ? 16.801 -14.359 -11.787 1.00 91.00 330 PRO A C 1
ATOM 2628 O O . PRO A 1 330 ? 17.663 -13.808 -11.099 1.00 91.00 330 PRO A O 1
ATOM 2631 N N . LEU A 1 331 ? 15.495 -14.197 -11.590 1.00 88.50 331 LEU A N 1
ATOM 2632 C CA . LEU A 1 331 ? 14.935 -13.290 -10.595 1.00 88.50 331 LEU A CA 1
ATOM 2633 C C . LEU A 1 331 ? 14.811 -13.974 -9.228 1.00 88.50 331 LEU A C 1
ATOM 2635 O O . LEU A 1 331 ? 14.522 -15.168 -9.138 1.00 88.50 331 LEU A O 1
ATOM 2639 N N . GLU A 1 332 ? 15.001 -13.202 -8.160 1.00 83.75 332 GLU A N 1
ATOM 2640 C CA . GLU A 1 332 ? 14.709 -13.624 -6.788 1.00 83.75 332 GLU A CA 1
ATOM 2641 C C . GLU A 1 332 ? 13.178 -13.720 -6.617 1.00 83.75 332 GLU A C 1
ATOM 2643 O O . GLU A 1 332 ? 12.482 -12.719 -6.813 1.00 83.75 332 GLU A O 1
ATOM 2648 N N . MET A 1 333 ? 12.667 -14.922 -6.302 1.00 58.78 333 MET A N 1
ATOM 2649 C CA . MET A 1 333 ? 11.244 -15.176 -6.000 1.00 58.78 333 MET A CA 1
ATOM 2650 C C . MET A 1 333 ? 10.859 -14.744 -4.587 1.00 58.78 333 MET A C 1
ATOM 2652 O O . MET A 1 333 ? 11.676 -14.957 -3.659 1.00 58.78 333 MET A O 1
#

Nearest PDB structures (foldseek):
  8tth-assembly1_A  TM=2.230E-01  e=1.957E+00  Staphylococcus aureus
  8ttf-assembly1_A  TM=2.264E-01  e=8.785E+00  Staphylococcus aureus
  4ons-assembly1_A  TM=1.543E-01  e=5.412E+00  Mus musculus
  6jlf-assembly1_A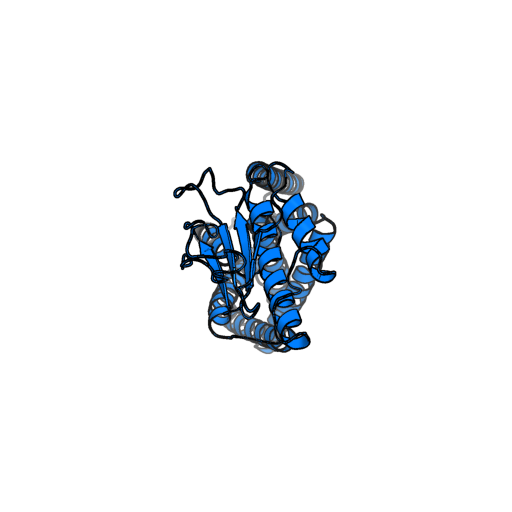  TM=1.969E-01  e=9.221E+00  Klebsiella pneumoniae IS53

pLDDT: mean 76.86, std 18.02, range [31.19, 97.81]

Sequence (333 aa):
MPNLPLDEAKVIIKTMNKNLLWLILGLLVFPLVCRANVAMGFLINYLPVFFLSALLGICVIEAWNIEKYLHLTKTTAFLVALVLNLITSTIGIGTTKIINIDPLGTAYLGVFVLSFLIESLLLKIFSKNYSWKSLFKTGLIMNFESYIFLFAFFMSDMFALTPIIAVFIFYHMFKLLIPQNKFKKNIFILLSIILAANLYFFIIYQMPKPGNKPKDFRIISVIAQSRTIMSYISANNEDYSQFSCFYLDMEPLCSEIKKNYKDGNDNVPIIARSADFKEACIYSPLNGAKKSNPPDKWYCADSIGHSGYTSTSPDSVKYCIEGKSAVCPPLEM

Mean predicted aligned error: 13.47 Å

Solvent-accessible surface area (backbone atoms only — not comparable to full-atom values): 18214 Å² total; per-residue (Å²): 129,85,80,77,57,71,66,59,56,50,52,50,53,56,49,50,56,51,51,51,49,52,53,51,50,53,64,65,48,46,66,59,62,59,62,68,60,79,78,72,78,73,89,55,97,54,55,62,62,53,53,50,43,50,52,53,39,36,23,45,57,29,12,50,42,39,22,72,72,65,71,40,54,52,49,57,16,33,51,50,27,45,52,46,53,54,52,50,52,55,51,51,64,59,48,65,78,73,54,92,76,81,62,76,66,64,56,50,54,52,51,51,54,49,46,38,53,51,45,26,52,52,47,45,69,78,41,69,92,58,54,68,71,57,41,46,52,42,26,49,52,31,50,54,52,37,52,52,47,50,53,53,51,57,56,29,48,81,70,71,41,48,69,63,54,39,35,52,38,47,41,51,44,50,62,37,69,46,71,80,91,77,66,63,72,69,56,51,54,52,52,25,50,52,51,44,50,49,51,52,49,49,52,63,70,63,50,69,71,90,56,44,58,67,34,33,52,49,40,50,54,40,52,58,51,48,51,55,52,49,53,52,44,29,74,75,68,77,27,36,80,68,67,43,62,83,29,81,85,34,33,66,43,34,49,51,36,27,70,44,39,88,78,71,65,90,55,53,58,50,67,14,28,22,71,82,18,77,32,28,22,40,34,41,79,35,65,53,12,79,79,41,90,68,54,45,35,31,41,33,34,23,69,92,67,56,67,42,43,22,73,58,67,41,78,40,102,76,17,35,32,67,57,70,24,18,43,62,53,79,58,66,130

Radius of gyration: 27.35 Å; Cα contacts (8 Å, |Δi|>4): 391; chains: 1; bounding box: 64×35×85 Å

Secondary structure (DSSP, 8-state):
-----HHHHHHHHHHHHHHHHHHHHHHHHHHHHHHHGGGS----TTHHHHHHHHHHHHHHHHHHHHHHHH---HHHHHHHHHHHHHHHHHHHHHHHTT----SHHHHHHHHHHHHHHHHHHHHHHH-TTS-HHHHHHHHHHHHHHHHHHHHHHHHHHHTT-HHHHHHHHHHHHHHHHS-TTS--HHHHHHHHHHHHHHHHHHHHHHS--S-HHHHHHHHHHHHHHHHHHHHHHHHHHSSSTT-STTSTTTHHHHHHHHHHSTT-SS-PPEEEE-TTSS-EEEEEE-TTGGGSSSS--EEEEETTS-EEEESS-TTSTTSSBTTTB--PPPPP-